Protein AF-A0A971ABT5-F1 (afdb_monomer_lite)

Structure (mmCIF, N/CA/C/O backbone):
data_AF-A0A971ABT5-F1
#
_entry.id   AF-A0A971ABT5-F1
#
loop_
_atom_site.group_PDB
_atom_site.id
_atom_site.type_symbol
_atom_site.label_atom_id
_atom_site.label_alt_id
_atom_site.label_comp_id
_atom_site.label_asym_id
_atom_site.label_entity_id
_atom_site.label_seq_id
_atom_site.pdbx_PDB_ins_code
_atom_site.Cartn_x
_atom_site.Cartn_y
_atom_site.Cartn_z
_atom_site.occupancy
_atom_site.B_iso_or_equiv
_atom_site.auth_seq_id
_atom_site.auth_comp_id
_atom_site.auth_asym_id
_atom_site.auth_atom_id
_atom_site.pdbx_PDB_model_num
ATOM 1 N N . ILE A 1 1 ? 9.023 -10.002 13.950 1.00 66.56 1 ILE A N 1
ATOM 2 C CA . ILE A 1 1 ? 9.245 -8.892 12.993 1.00 66.56 1 ILE A CA 1
ATOM 3 C C . ILE A 1 1 ? 8.359 -7.746 13.455 1.00 66.56 1 ILE A C 1
ATOM 5 O O . ILE A 1 1 ? 7.181 -7.993 13.657 1.00 66.56 1 ILE A O 1
ATOM 9 N N . LEU A 1 2 ? 8.935 -6.570 13.725 1.00 75.31 2 LEU A N 1
ATOM 10 C CA . LEU A 1 2 ? 8.201 -5.371 14.175 1.00 75.31 2 LEU A CA 1
ATOM 11 C C . LEU A 1 2 ? 8.216 -4.244 13.128 1.00 75.31 2 LEU A C 1
ATOM 13 O O . LEU A 1 2 ? 7.536 -3.241 13.300 1.00 75.31 2 LEU A O 1
ATOM 17 N N . GLY A 1 3 ? 9.020 -4.398 12.071 1.00 72.75 3 GLY A N 1
ATOM 18 C CA . GLY A 1 3 ? 9.184 -3.399 11.022 1.00 72.75 3 GLY A CA 1
ATOM 19 C C . GLY A 1 3 ? 8.148 -3.557 9.915 1.00 72.75 3 GLY A C 1
ATOM 20 O O . GLY A 1 3 ? 7.869 -4.674 9.479 1.00 72.75 3 GLY A O 1
ATOM 21 N N . SER A 1 4 ? 7.623 -2.424 9.464 1.00 85.00 4 SER A N 1
ATOM 22 C CA . SER A 1 4 ? 6.763 -2.263 8.293 1.00 85.00 4 SER A CA 1
ATOM 23 C C . SER A 1 4 ? 7.048 -0.898 7.670 1.00 85.00 4 SER A C 1
ATOM 25 O O . SER A 1 4 ? 7.841 -0.113 8.200 1.00 85.00 4 SER A O 1
ATOM 27 N N . SER A 1 5 ? 6.363 -0.566 6.582 1.00 90.62 5 SER A N 1
ATOM 28 C CA . SER A 1 5 ? 6.277 0.831 6.151 1.00 90.62 5 SER A CA 1
ATOM 29 C C . SER A 1 5 ? 5.726 1.720 7.276 1.00 90.62 5 SER A C 1
ATOM 31 O O . SER A 1 5 ? 4.724 1.375 7.909 1.00 90.62 5 SER A O 1
ATOM 33 N N . SER A 1 6 ? 6.324 2.899 7.471 1.00 91.31 6 SER A N 1
ATOM 34 C CA . SER A 1 6 ? 5.818 3.917 8.399 1.00 91.31 6 SER A CA 1
ATOM 35 C C . SER A 1 6 ? 4.443 4.461 7.995 1.00 91.31 6 SER A C 1
ATOM 37 O O . SER A 1 6 ? 3.685 4.899 8.857 1.00 91.31 6 SER A O 1
ATOM 39 N N . LEU A 1 7 ? 4.064 4.354 6.713 1.00 93.31 7 LEU A N 1
ATOM 40 C CA . LEU A 1 7 ? 2.747 4.786 6.234 1.00 93.31 7 LEU A CA 1
ATOM 41 C C . LEU A 1 7 ? 1.579 3.983 6.793 1.00 93.31 7 LEU A C 1
ATOM 43 O O . LEU A 1 7 ? 0.473 4.513 6.856 1.00 93.31 7 LEU A O 1
ATOM 47 N N . ARG A 1 8 ? 1.812 2.747 7.249 1.00 92.88 8 ARG A N 1
ATOM 48 C CA . ARG A 1 8 ? 0.789 1.988 7.979 1.00 92.88 8 ARG A CA 1
ATOM 49 C C . ARG A 1 8 ? 0.325 2.743 9.234 1.00 92.88 8 ARG A C 1
ATOM 51 O O . ARG A 1 8 ? -0.819 2.610 9.658 1.00 92.88 8 ARG A O 1
ATOM 58 N N . TYR A 1 9 ? 1.196 3.575 9.796 1.00 91.44 9 TYR A N 1
ATOM 59 C CA . TYR A 1 9 ? 0.950 4.366 11.000 1.00 91.44 9 TYR A CA 1
ATOM 60 C C . TYR A 1 9 ? 0.859 5.866 10.699 1.00 91.44 9 TYR A C 1
ATOM 62 O O . TYR A 1 9 ? 1.070 6.685 11.593 1.00 91.44 9 TYR A O 1
ATOM 70 N N . ALA A 1 10 ? 0.569 6.240 9.446 1.00 92.94 10 ALA A N 1
ATOM 71 C CA . ALA A 1 10 ? 0.384 7.636 9.073 1.00 92.94 10 ALA A CA 1
ATOM 72 C C . ALA A 1 10 ? -0.722 8.263 9.930 1.00 92.94 10 ALA A C 1
ATOM 74 O O . ALA A 1 10 ? -1.861 7.785 9.943 1.00 92.94 10 ALA A O 1
ATOM 75 N N . ARG A 1 11 ? -0.377 9.341 10.638 1.00 92.75 11 ARG A N 1
ATOM 76 C CA . ARG A 1 11 ? -1.265 10.000 11.599 1.00 92.75 11 ARG A CA 1
ATOM 77 C C . ARG A 1 11 ? -2.577 10.423 10.949 1.00 92.75 11 ARG A C 1
ATOM 79 O O . ARG A 1 11 ? -3.629 10.196 11.522 1.00 92.75 11 ARG A O 1
ATOM 86 N N . GLU A 1 12 ? -2.526 10.981 9.747 1.00 94.62 12 GLU A N 1
ATOM 87 C CA . GLU A 1 12 ? -3.697 11.483 9.028 1.00 94.62 12 GLU A CA 1
ATOM 88 C C . GLU A 1 12 ? -4.685 10.357 8.684 1.00 94.62 12 GLU A C 1
ATOM 90 O O . GLU A 1 12 ? -5.899 10.539 8.770 1.00 94.62 12 GLU A O 1
ATOM 95 N N . ILE A 1 13 ? -4.174 9.170 8.335 1.00 95.31 13 ILE A N 1
ATOM 96 C CA . ILE A 1 13 ? -5.013 7.990 8.090 1.00 95.31 13 ILE A CA 1
ATOM 97 C C . ILE A 1 13 ? -5.570 7.468 9.418 1.00 95.31 13 ILE A C 1
ATOM 99 O O . ILE A 1 13 ? -6.754 7.151 9.501 1.00 95.31 13 ILE A O 1
ATOM 103 N N . ALA A 1 14 ? -4.747 7.418 10.469 1.00 93.19 14 ALA A N 1
ATOM 104 C CA . ALA A 1 14 ? -5.183 6.986 11.793 1.00 93.19 14 ALA A CA 1
ATOM 105 C C . ALA A 1 14 ? -6.280 7.900 12.371 1.00 93.19 14 ALA A C 1
ATOM 107 O O . ALA A 1 14 ? -7.287 7.404 12.869 1.00 93.19 14 ALA A O 1
ATOM 108 N N . GLU A 1 15 ? -6.127 9.220 12.253 1.00 94.81 15 GLU A N 1
ATOM 109 C CA . GLU A 1 15 ? -7.113 10.222 12.671 1.00 94.81 15 GLU A CA 1
ATOM 110 C C . GLU A 1 15 ? -8.426 10.082 11.896 1.00 94.81 15 GLU A C 1
ATOM 112 O O . GLU A 1 15 ? -9.499 10.148 12.497 1.00 94.81 15 GLU A O 1
ATOM 117 N N . LEU A 1 16 ? -8.363 9.835 10.581 1.00 96.56 16 LEU A N 1
ATOM 118 C CA . LEU A 1 16 ? -9.552 9.535 9.783 1.00 96.56 16 LEU A CA 1
ATOM 119 C C . LEU A 1 16 ? -10.246 8.263 10.284 1.00 96.56 16 LEU A C 1
ATOM 121 O O . LEU A 1 16 ? -11.454 8.269 10.506 1.00 96.56 16 LEU A O 1
ATOM 125 N N . MET A 1 17 ? -9.499 7.176 10.475 1.00 96.44 17 MET A N 1
ATOM 126 C CA . MET A 1 17 ? -10.070 5.880 10.856 1.00 96.44 17 MET A CA 1
ATOM 127 C C . MET A 1 17 ? -10.560 5.832 12.308 1.00 96.44 17 MET A C 1
ATOM 129 O O . MET A 1 17 ? -11.422 5.008 12.621 1.00 96.44 17 MET A O 1
ATOM 133 N N . ALA A 1 18 ? -10.073 6.733 13.165 1.00 96.19 18 ALA A N 1
ATOM 134 C CA . ALA A 1 18 ? -10.544 6.919 14.535 1.00 96.19 18 ALA A CA 1
ATOM 135 C C . ALA A 1 18 ? -11.918 7.609 14.625 1.00 96.19 18 ALA A C 1
ATOM 137 O O . ALA A 1 18 ? -12.566 7.527 15.669 1.00 96.19 18 ALA A O 1
ATOM 138 N N . GLN A 1 19 ? -12.383 8.274 13.559 1.00 97.62 19 GLN A N 1
ATOM 139 C CA . GLN A 1 19 ? -13.732 8.845 13.527 1.00 97.62 19 GLN A CA 1
ATOM 140 C C . GLN A 1 19 ? -14.797 7.728 13.546 1.00 97.62 19 GLN A C 1
ATOM 142 O O . GLN A 1 19 ? -14.599 6.692 12.892 1.00 97.62 19 GLN A O 1
ATOM 147 N N . PRO A 1 20 ? -15.940 7.927 14.235 1.00 97.62 20 PRO A N 1
ATOM 148 C CA . PRO A 1 20 ? -17.036 6.958 14.253 1.00 97.62 20 PRO A CA 1
ATOM 149 C C . PRO A 1 20 ? -17.523 6.617 12.841 1.00 97.62 20 PRO A C 1
ATOM 151 O O . PRO A 1 20 ? -17.663 7.504 11.994 1.00 97.62 20 PRO A O 1
ATOM 154 N N . GLU A 1 21 ? -17.808 5.340 12.570 1.00 97.38 21 GLU A N 1
ATOM 155 C CA . GLU A 1 21 ? -18.251 4.895 11.239 1.00 97.38 21 GLU A CA 1
ATOM 156 C C . GLU A 1 21 ? -19.556 5.581 10.806 1.00 97.38 21 GLU A C 1
ATOM 158 O O . GLU A 1 21 ? -19.751 5.846 9.616 1.00 97.38 21 GLU A O 1
ATOM 163 N N . GLU A 1 22 ? -20.418 5.940 11.758 1.00 97.94 22 GLU A N 1
ATOM 164 C CA . GLU A 1 22 ? -21.652 6.692 11.526 1.00 97.94 22 GLU A CA 1
ATOM 165 C C . GLU A 1 22 ? -21.390 8.067 10.886 1.00 97.94 22 GLU A C 1
ATOM 167 O O . GLU A 1 22 ? -22.210 8.538 10.088 1.00 97.94 22 GLU A O 1
ATOM 172 N N . GLU A 1 23 ? -20.241 8.674 11.202 1.00 97.56 23 GLU A N 1
ATOM 173 C CA . GLU A 1 23 ? -19.795 9.978 10.707 1.00 97.56 23 GLU A CA 1
ATOM 174 C C . GLU A 1 23 ? -18.963 9.842 9.425 1.00 97.56 23 GLU A C 1
ATOM 176 O O . GLU A 1 23 ? -19.330 10.399 8.385 1.00 97.56 23 GLU A O 1
ATOM 181 N N . ARG A 1 24 ? -17.867 9.065 9.456 1.00 97.62 24 ARG A N 1
ATOM 182 C CA . ARG A 1 24 ? -16.941 8.947 8.308 1.00 97.62 24 ARG A CA 1
ATOM 183 C C . ARG A 1 24 ? -17.477 8.081 7.166 1.00 97.62 24 ARG A C 1
ATOM 185 O O . ARG A 1 24 ? -17.028 8.222 6.023 1.00 97.62 24 ARG A O 1
ATOM 192 N N . GLY A 1 25 ? -18.420 7.189 7.464 1.00 98.31 25 GLY A N 1
ATOM 193 C CA . GLY A 1 25 ? -18.886 6.122 6.583 1.00 98.31 25 GLY A CA 1
ATOM 194 C C . GLY A 1 25 ? -17.934 4.924 6.519 1.00 98.31 25 GLY A C 1
ATOM 195 O O . GLY A 1 25 ? -16.726 5.028 6.750 1.00 98.31 25 GLY A O 1
ATOM 196 N N . ARG A 1 26 ? -18.481 3.768 6.136 1.00 98.06 26 ARG A N 1
ATOM 197 C CA . ARG A 1 26 ? -17.701 2.547 5.902 1.00 98.06 26 ARG A CA 1
ATOM 198 C C . ARG A 1 26 ? -16.939 2.662 4.588 1.00 98.06 26 ARG A C 1
ATOM 200 O O . ARG A 1 26 ? -17.542 3.037 3.584 1.00 98.06 26 ARG A O 1
ATOM 207 N N . VAL A 1 27 ? -15.648 2.335 4.582 1.00 98.38 27 VAL A N 1
ATOM 208 C CA . VAL A 1 27 ? -14.826 2.341 3.361 1.00 98.38 27 VAL A CA 1
ATOM 209 C C . VAL A 1 27 ? -15.363 1.295 2.381 1.00 98.38 27 VAL A C 1
ATOM 211 O O . VAL A 1 27 ? -15.657 0.168 2.769 1.00 98.38 27 VAL A O 1
ATOM 214 N N . VAL A 1 28 ? -15.524 1.692 1.119 1.00 98.50 28 VAL A N 1
ATOM 215 C CA . VAL A 1 28 ? -15.973 0.832 0.009 1.00 98.50 28 VAL A CA 1
ATOM 216 C C . VAL A 1 28 ? -14.837 0.619 -0.985 1.00 98.50 28 VAL A C 1
ATOM 218 O O . VAL A 1 28 ? -14.631 -0.491 -1.467 1.00 98.50 28 VAL A O 1
ATOM 221 N N . SER A 1 29 ? -14.076 1.676 -1.272 1.00 98.56 29 SER A N 1
ATOM 222 C CA . SER A 1 29 ? -12.888 1.592 -2.114 1.00 98.56 29 SER A CA 1
ATOM 223 C C . SER A 1 29 ? -11.841 2.603 -1.673 1.00 98.56 29 SER A C 1
ATOM 225 O O . SER A 1 29 ? -12.191 3.708 -1.260 1.00 98.56 29 SER A O 1
ATOM 227 N N . ALA A 1 30 ? -10.566 2.258 -1.814 1.00 98.56 30 ALA A N 1
ATOM 228 C CA . ALA A 1 30 ? -9.461 3.175 -1.559 1.00 98.56 30 ALA A CA 1
ATOM 229 C C . ALA A 1 30 ? -8.492 3.245 -2.749 1.00 98.56 30 ALA A C 1
ATOM 231 O O . ALA A 1 30 ? -8.385 2.308 -3.535 1.00 98.56 30 ALA A O 1
ATOM 232 N N . THR A 1 31 ? -7.804 4.368 -2.927 1.00 98.62 31 THR A N 1
ATOM 233 C CA . THR A 1 31 ? -6.749 4.537 -3.933 1.00 98.62 31 THR A CA 1
ATOM 234 C C . THR A 1 31 ? -5.513 5.150 -3.298 1.00 98.62 31 THR A C 1
ATOM 236 O O . THR A 1 31 ? -5.644 6.151 -2.603 1.00 98.62 31 THR A O 1
ATOM 239 N N . GLY A 1 32 ? -4.338 4.566 -3.526 1.00 97.50 32 GLY A N 1
ATOM 240 C CA . GLY A 1 32 ? -3.050 5.074 -3.051 1.00 97.50 32 GLY A CA 1
ATOM 241 C C . GLY A 1 32 ? -2.154 5.520 -4.205 1.00 97.50 32 GLY A C 1
ATOM 242 O O . GLY A 1 32 ? -2.085 4.855 -5.240 1.00 97.50 32 GLY A O 1
ATOM 243 N N . PHE A 1 33 ? -1.441 6.627 -4.022 1.00 95.56 33 PHE A N 1
ATOM 244 C CA . PHE A 1 33 ? -0.508 7.186 -4.997 1.00 95.56 33 PHE A CA 1
ATOM 245 C C . PHE A 1 33 ? 0.876 7.335 -4.371 1.00 95.56 33 PHE A C 1
ATOM 247 O O . PHE A 1 33 ? 1.022 7.916 -3.291 1.00 95.56 33 PHE A O 1
ATOM 254 N N . ILE A 1 34 ? 1.888 6.821 -5.070 1.00 93.06 34 ILE A N 1
ATOM 255 C CA . ILE A 1 34 ? 3.291 6.889 -4.667 1.00 93.06 34 ILE A CA 1
ATOM 256 C C . ILE A 1 34 ? 4.194 7.146 -5.873 1.00 93.06 34 ILE A C 1
ATOM 258 O O . ILE A 1 34 ? 3.869 6.733 -6.985 1.00 93.06 34 ILE A O 1
ATOM 262 N N . GLY A 1 35 ? 5.326 7.817 -5.648 1.00 90.50 35 GLY A N 1
ATOM 263 C CA . GLY A 1 35 ? 6.380 8.027 -6.640 1.00 90.50 35 GLY A CA 1
ATOM 264 C C . GLY A 1 35 ? 7.726 7.419 -6.237 1.00 90.50 35 GLY A C 1
ATOM 265 O O . GLY A 1 35 ? 7.880 6.980 -5.104 1.00 90.50 35 GLY A O 1
ATOM 266 N N . VAL A 1 36 ? 8.707 7.501 -7.139 1.00 87.31 36 VAL A N 1
ATOM 267 C CA . VAL A 1 36 ? 10.099 7.001 -7.100 1.00 87.31 36 VAL A CA 1
ATOM 268 C C . VAL A 1 36 ? 10.285 5.680 -7.849 1.00 87.31 36 VAL A C 1
ATOM 270 O O . VAL A 1 36 ? 10.725 5.704 -9.003 1.00 87.31 36 VAL A O 1
ATOM 273 N N . ASP A 1 37 ? 9.971 4.545 -7.228 1.00 84.88 37 ASP A N 1
ATOM 274 C CA . ASP A 1 37 ? 10.241 3.215 -7.780 1.00 84.88 37 ASP A CA 1
ATOM 275 C C . ASP A 1 37 ? 9.204 2.162 -7.335 1.00 84.88 37 ASP A C 1
ATOM 277 O O . ASP A 1 37 ? 8.345 2.409 -6.486 1.00 84.88 37 ASP A O 1
ATOM 281 N N . GLU A 1 38 ? 9.260 0.984 -7.960 1.00 83.69 38 GLU A N 1
ATOM 282 C CA . GLU A 1 38 ? 8.317 -0.112 -7.713 1.00 83.69 38 GLU A CA 1
ATOM 283 C C . GLU A 1 38 ? 8.621 -0.855 -6.408 1.00 83.69 38 GLU A C 1
ATOM 285 O O . GLU A 1 38 ? 7.699 -1.254 -5.702 1.00 83.69 38 GLU A O 1
ATOM 290 N N . PHE A 1 39 ? 9.900 -1.068 -6.095 1.00 77.00 39 PHE A N 1
ATOM 291 C CA . PHE A 1 39 ? 10.310 -2.012 -5.058 1.00 77.00 39 PHE A CA 1
ATOM 292 C C . PHE A 1 39 ? 10.432 -1.367 -3.674 1.00 77.00 39 PHE A C 1
ATOM 294 O O . PHE A 1 39 ? 9.807 -1.827 -2.722 1.00 77.00 39 PHE A O 1
ATOM 301 N N . ASN A 1 40 ? 11.210 -0.295 -3.566 1.00 83.31 4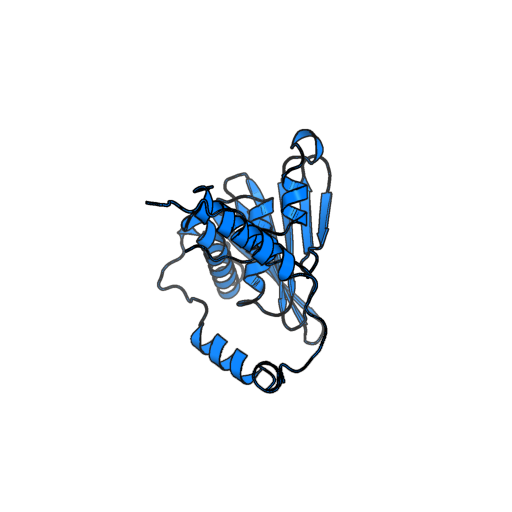0 ASN A N 1
ATOM 302 C CA . ASN A 1 40 ? 11.493 0.394 -2.313 1.00 83.31 40 ASN A CA 1
ATOM 303 C C . ASN A 1 40 ? 10.326 1.305 -1.922 1.00 83.31 40 ASN A C 1
ATOM 305 O O . ASN A 1 40 ? 9.843 1.236 -0.796 1.00 83.31 40 ASN A O 1
ATOM 309 N N . TYR A 1 41 ? 9.804 2.093 -2.867 1.00 87.19 41 TYR A N 1
ATOM 310 C CA . TYR A 1 41 ? 8.714 3.027 -2.575 1.00 87.19 41 TYR A CA 1
ATOM 311 C C . TYR A 1 41 ? 7.320 2.434 -2.790 1.00 87.19 41 TYR A C 1
ATOM 313 O O . TYR A 1 41 ? 6.416 2.709 -1.999 1.00 87.19 41 TYR A O 1
ATOM 321 N N . GLY A 1 42 ? 7.129 1.592 -3.811 1.00 86.62 42 GLY A N 1
ATOM 322 C CA . GLY A 1 42 ? 5.819 1.027 -4.159 1.00 86.62 42 GLY A CA 1
ATOM 323 C C . GLY A 1 42 ? 5.097 0.341 -2.992 1.00 86.62 42 GLY A C 1
ATOM 324 O O . GLY A 1 42 ? 3.886 0.512 -2.831 1.00 86.62 42 GLY A O 1
ATOM 325 N N . CYS A 1 43 ? 5.839 -0.349 -2.118 1.00 89.94 43 CYS A N 1
ATOM 326 C CA . CYS A 1 43 ? 5.274 -1.024 -0.947 1.00 89.94 43 CYS A CA 1
ATOM 327 C C . CYS A 1 43 ? 4.569 -0.066 0.034 1.00 89.94 43 CYS A C 1
ATOM 329 O O . CYS A 1 43 ? 3.586 -0.454 0.669 1.00 89.94 43 CYS A O 1
ATOM 331 N N . HIS A 1 44 ? 4.997 1.201 0.121 1.00 93.50 44 HIS A N 1
ATOM 332 C CA . HIS A 1 44 ? 4.401 2.186 1.022 1.00 93.50 44 HIS A CA 1
ATOM 333 C C . HIS A 1 44 ? 2.945 2.504 0.669 1.00 93.50 44 HIS A C 1
ATOM 335 O O . HIS A 1 44 ? 2.144 2.725 1.578 1.00 93.50 44 HIS A O 1
ATOM 341 N N . ALA A 1 45 ? 2.583 2.493 -0.621 1.00 94.06 45 ALA A N 1
ATOM 342 C CA . ALA A 1 45 ? 1.195 2.696 -1.036 1.00 94.06 45 ALA A CA 1
ATOM 343 C C . ALA A 1 45 ? 0.294 1.566 -0.531 1.00 94.06 45 ALA A C 1
ATOM 345 O O . ALA A 1 45 ? -0.774 1.827 0.015 1.00 94.06 45 ALA A O 1
ATOM 346 N N . VAL A 1 46 ? 0.737 0.316 -0.669 1.00 95.31 46 VAL A N 1
ATOM 347 C CA . VAL A 1 46 ? -0.030 -0.856 -0.226 1.00 95.31 46 VAL A CA 1
ATOM 348 C C . VAL A 1 46 ? -0.149 -0.892 1.300 1.00 95.31 46 VAL A C 1
ATOM 350 O O . VAL A 1 46 ? -1.221 -1.154 1.835 1.00 95.31 46 VAL A O 1
ATOM 353 N N . GLU A 1 47 ? 0.924 -0.556 2.010 1.00 94.38 47 GLU A N 1
ATOM 354 C CA . GLU A 1 47 ? 0.928 -0.496 3.475 1.00 94.38 47 GLU A CA 1
ATOM 355 C C . GLU A 1 47 ? 0.042 0.624 4.035 1.00 94.38 47 GLU A C 1
ATOM 357 O O . GLU A 1 47 ? -0.650 0.415 5.027 1.00 94.38 47 GLU A O 1
ATOM 362 N N . GLY A 1 48 ? 0.022 1.801 3.400 1.00 94.88 48 GLY A N 1
ATOM 363 C CA . GLY A 1 48 ? -0.913 2.866 3.775 1.00 94.88 48 GLY A CA 1
ATOM 364 C C . GLY A 1 48 ? -2.367 2.505 3.452 1.00 94.88 48 GLY A C 1
ATOM 365 O O . GLY A 1 48 ? -3.269 2.803 4.233 1.00 94.88 48 GLY A O 1
ATOM 366 N N . LEU A 1 49 ? -2.600 1.801 2.337 1.00 96.94 49 LEU A N 1
ATOM 367 C CA . LEU A 1 49 ? -3.923 1.283 1.983 1.00 96.94 49 LEU A CA 1
ATOM 368 C C . LEU A 1 49 ? -4.435 0.261 2.998 1.00 96.94 49 LEU A C 1
ATOM 370 O O . LEU A 1 49 ? -5.618 0.311 3.319 1.00 96.94 49 LEU A O 1
ATOM 374 N N . ALA A 1 50 ? -3.571 -0.592 3.556 1.00 94.81 50 ALA A N 1
ATOM 375 C CA . ALA A 1 50 ? -3.961 -1.557 4.586 1.00 94.81 50 ALA A CA 1
ATOM 376 C C . ALA A 1 50 ? -4.616 -0.883 5.808 1.00 94.81 50 ALA A C 1
ATOM 378 O O . ALA A 1 50 ? -5.527 -1.446 6.411 1.00 94.81 50 ALA A O 1
ATOM 379 N N . SER A 1 51 ? -4.221 0.350 6.138 1.00 93.75 51 SER A N 1
ATOM 380 C CA . SER A 1 51 ? -4.835 1.127 7.224 1.00 93.75 51 SER A CA 1
ATOM 381 C C . SER A 1 51 ? -6.236 1.652 6.888 1.00 93.75 51 SER A C 1
ATOM 383 O O . SER A 1 51 ? -7.004 1.949 7.797 1.00 93.75 51 SER A O 1
ATOM 385 N N . LEU A 1 52 ? -6.593 1.740 5.602 1.00 96.88 52 LEU A N 1
ATOM 386 C CA . LEU A 1 52 ? -7.923 2.143 5.125 1.00 96.88 52 LEU A CA 1
ATOM 387 C C . LEU A 1 52 ? -8.832 0.943 4.839 1.00 96.88 52 LEU A C 1
ATOM 389 O O . LEU A 1 52 ? -10.031 0.995 5.110 1.00 96.88 52 LEU A O 1
ATOM 393 N N . THR A 1 53 ? -8.283 -0.122 4.255 1.00 96.50 53 THR A N 1
ATOM 394 C CA . THR A 1 53 ? -9.050 -1.284 3.782 1.00 96.50 53 THR A CA 1
ATOM 395 C C . THR A 1 53 ? -9.117 -2.420 4.791 1.00 96.50 53 THR A C 1
ATOM 397 O O . THR A 1 53 ? -9.962 -3.303 4.651 1.00 96.50 53 THR A O 1
ATOM 400 N N . GLY A 1 54 ? -8.239 -2.405 5.795 1.00 94.12 54 GLY A N 1
ATOM 401 C CA . GLY A 1 54 ? -7.967 -3.569 6.624 1.00 94.12 54 GLY A CA 1
ATOM 402 C C . GLY A 1 54 ? -7.167 -4.628 5.864 1.00 94.12 54 GLY A C 1
ATOM 403 O O . GLY A 1 54 ? -6.573 -4.356 4.816 1.00 94.12 54 GLY A O 1
ATOM 404 N N . THR A 1 55 ? -7.161 -5.833 6.423 1.00 94.44 55 THR A N 1
ATOM 405 C CA . THR A 1 55 ? -6.457 -7.009 5.900 1.00 94.44 55 THR A CA 1
ATOM 406 C C . THR A 1 55 ? -7.419 -7.958 5.181 1.00 94.44 55 THR A C 1
ATOM 408 O O . THR A 1 55 ? -8.628 -7.711 5.121 1.00 94.44 55 THR A O 1
ATOM 411 N N . GLY A 1 56 ? -6.904 -9.051 4.619 1.00 96.88 56 GLY A N 1
ATOM 412 C CA . GLY A 1 56 ? -7.699 -10.050 3.902 1.00 96.88 56 GLY A CA 1
ATOM 413 C C . GLY A 1 56 ? -7.733 -9.799 2.398 1.00 96.88 56 GLY A C 1
ATOM 414 O O . GLY A 1 56 ? -8.785 -9.934 1.771 1.00 96.88 56 GLY A O 1
ATOM 415 N N . ALA A 1 57 ? -6.602 -9.401 1.818 1.00 98.12 57 ALA A N 1
ATOM 416 C CA . ALA A 1 57 ? -6.459 -9.297 0.374 1.00 98.12 57 ALA A CA 1
ATOM 417 C C . ALA A 1 57 ? -6.529 -10.691 -0.274 1.00 98.12 57 ALA A C 1
ATOM 419 O O . ALA A 1 57 ? -5.916 -11.651 0.191 1.00 98.12 57 ALA A O 1
ATOM 420 N N . VAL A 1 58 ? -7.276 -10.795 -1.371 1.00 98.44 58 VAL A N 1
ATOM 421 C CA . VAL A 1 58 ? -7.574 -12.055 -2.069 1.00 98.44 58 VAL A CA 1
ATOM 422 C C . VAL A 1 58 ? -6.836 -12.127 -3.398 1.00 98.44 58 VAL A C 1
ATOM 424 O O . VAL A 1 58 ? -6.218 -13.144 -3.704 1.00 98.44 58 VAL A O 1
ATOM 427 N N . SER A 1 59 ? -6.861 -11.049 -4.182 1.00 98.69 59 SER A N 1
ATOM 428 C CA . SER A 1 59 ? -6.214 -10.993 -5.494 1.00 98.69 59 SER A CA 1
ATOM 429 C C . SER A 1 59 ? -5.620 -9.622 -5.790 1.00 98.69 59 SER A C 1
ATOM 431 O O . SER A 1 59 ? -6.060 -8.602 -5.251 1.00 98.69 59 SER A O 1
ATOM 433 N N . CYS A 1 60 ? -4.634 -9.605 -6.685 1.00 98.62 60 CYS A N 1
ATOM 434 C CA . CYS A 1 60 ? -4.093 -8.390 -7.278 1.00 98.62 60 CYS A CA 1
ATOM 435 C C . CYS A 1 60 ? -4.028 -8.535 -8.802 1.00 98.62 60 CYS A C 1
ATOM 437 O O . CYS A 1 60 ? -3.738 -9.609 -9.339 1.00 98.62 60 CYS A O 1
ATOM 439 N N . ARG A 1 61 ? -4.304 -7.441 -9.512 1.00 98.69 61 ARG A N 1
ATOM 440 C CA . ARG A 1 61 ? -4.286 -7.376 -10.970 1.00 98.69 61 ARG A CA 1
ATOM 441 C C . ARG A 1 61 ? -3.607 -6.099 -11.444 1.00 98.69 61 ARG A C 1
ATOM 443 O O . ARG A 1 61 ? -4.020 -5.002 -11.084 1.00 98.69 61 ARG A O 1
ATOM 450 N N . PHE A 1 62 ? -2.634 -6.228 -12.334 1.00 98.50 62 PHE A N 1
ATOM 451 C CA . PHE A 1 62 ? -2.129 -5.123 -13.134 1.00 98.50 62 PHE A CA 1
ATOM 452 C C . PHE A 1 62 ? -3.204 -4.669 -14.129 1.00 98.50 62 PHE A C 1
ATOM 454 O O . PHE A 1 62 ? -3.667 -5.442 -14.970 1.00 98.50 62 PHE A O 1
ATOM 461 N N . VAL A 1 63 ? -3.613 -3.408 -14.014 1.00 98.38 63 VAL A N 1
ATOM 462 C CA . VAL A 1 63 ? -4.668 -2.802 -14.839 1.00 98.38 63 VAL A CA 1
ATOM 463 C C . VAL A 1 63 ? -4.079 -2.208 -16.110 1.00 98.38 63 VAL A C 1
ATOM 465 O O . VAL A 1 63 ? -4.660 -2.329 -17.187 1.00 98.38 63 VAL A O 1
ATOM 468 N N . GLY A 1 64 ? -2.925 -1.556 -15.995 1.00 97.62 64 GLY A N 1
ATOM 469 C CA . GLY A 1 64 ? -2.306 -0.888 -17.124 1.00 97.62 64 GLY A CA 1
ATOM 470 C C . GLY A 1 64 ? -1.195 0.066 -16.726 1.00 97.62 64 GLY A C 1
ATOM 471 O O . GLY A 1 64 ? -0.868 0.258 -15.552 1.00 97.62 64 GLY A O 1
ATOM 472 N N . ARG A 1 65 ? -0.612 0.672 -17.756 1.00 96.38 65 ARG A N 1
ATOM 473 C CA . ARG A 1 65 ? 0.514 1.588 -17.650 1.00 96.38 65 ARG A CA 1
ATOM 474 C C . ARG A 1 65 ? 0.239 2.828 -18.484 1.00 96.38 65 ARG A C 1
ATOM 476 O O . ARG A 1 65 ? -0.080 2.718 -19.664 1.00 96.38 65 ARG A O 1
ATOM 483 N N . ALA A 1 66 ? 0.432 3.988 -17.874 1.00 95.50 66 ALA A N 1
ATOM 484 C CA . ALA A 1 66 ? 0.511 5.265 -18.561 1.00 95.50 66 ALA A CA 1
ATOM 485 C C . ALA A 1 66 ? 1.973 5.720 -18.632 1.00 95.50 66 ALA A C 1
ATOM 487 O O . ALA A 1 66 ? 2.777 5.419 -17.744 1.00 95.50 66 ALA A O 1
ATOM 488 N N . GLN A 1 67 ? 2.322 6.452 -19.686 1.00 95.44 67 GLN A N 1
ATOM 489 C CA . GLN A 1 67 ? 3.649 7.029 -19.854 1.00 95.44 67 GLN A CA 1
ATOM 490 C C . GLN A 1 67 ? 3.536 8.444 -20.411 1.00 95.44 67 GLN A C 1
ATOM 492 O O . GLN A 1 67 ? 2.792 8.686 -21.361 1.00 95.44 67 GLN A O 1
ATOM 497 N N . ALA A 1 68 ? 4.311 9.351 -19.827 1.00 93.31 68 ALA A N 1
ATOM 498 C CA . ALA A 1 68 ? 4.558 10.682 -20.354 1.00 93.31 68 ALA A CA 1
ATOM 499 C C . ALA A 1 68 ? 6.057 10.954 -20.219 1.00 93.31 68 ALA A C 1
ATOM 501 O O . ALA A 1 68 ? 6.619 10.809 -19.136 1.00 93.31 68 ALA A O 1
ATOM 502 N N . GLU A 1 69 ? 6.718 11.308 -21.319 1.00 91.44 69 GLU A N 1
ATOM 503 C CA . GLU A 1 69 ? 8.167 11.536 -21.337 1.00 91.44 69 GLU A CA 1
ATOM 504 C C . GLU A 1 69 ? 8.956 10.355 -20.717 1.00 91.44 69 GLU A C 1
ATOM 506 O O . GLU A 1 69 ? 8.854 9.211 -21.174 1.00 91.44 69 GLU A O 1
ATOM 511 N N . LYS A 1 70 ? 9.748 10.633 -19.672 1.00 88.38 70 LYS A N 1
ATOM 512 C CA . LYS A 1 70 ? 10.575 9.664 -18.941 1.00 88.38 70 LYS A CA 1
ATOM 513 C C . LYS A 1 70 ? 9.873 9.059 -17.721 1.00 88.38 70 LYS A C 1
ATOM 515 O O . LYS A 1 70 ? 10.459 8.188 -17.084 1.00 88.38 70 LYS A O 1
ATOM 520 N N . VAL A 1 71 ? 8.658 9.502 -17.390 1.00 90.81 71 VAL A N 1
ATOM 521 C CA . VAL A 1 71 ? 7.913 9.012 -16.224 1.00 90.81 71 VAL A CA 1
ATOM 522 C C . VAL A 1 71 ? 6.841 8.015 -16.634 1.00 90.81 71 VAL A C 1
ATOM 524 O O . VAL A 1 71 ? 6.215 8.115 -17.695 1.00 90.81 71 VAL A O 1
ATOM 527 N N . ARG A 1 72 ? 6.624 7.025 -15.774 1.00 94.44 72 ARG A N 1
ATOM 528 C CA . ARG A 1 72 ? 5.707 5.913 -16.029 1.00 94.44 72 ARG A CA 1
ATOM 529 C C . ARG A 1 72 ? 4.849 5.677 -14.804 1.00 94.44 72 ARG A C 1
ATOM 531 O O . ARG A 1 72 ? 5.388 5.570 -13.714 1.00 94.44 72 ARG A O 1
ATOM 538 N N . CYS A 1 73 ? 3.541 5.571 -14.979 1.00 94.94 73 CYS A N 1
ATOM 539 C CA . CYS A 1 73 ? 2.616 5.236 -13.903 1.00 94.94 73 CYS A CA 1
ATOM 540 C C . CYS A 1 73 ? 2.013 3.865 -14.167 1.00 94.94 73 CYS A C 1
ATOM 542 O O . CYS A 1 73 ? 1.414 3.638 -15.220 1.00 94.94 73 CYS A O 1
ATOM 544 N N . GLU A 1 74 ? 2.179 2.951 -13.223 1.00 96.12 74 GLU A N 1
ATOM 545 C CA . GLU A 1 74 ? 1.564 1.629 -13.262 1.00 96.12 74 GLU A CA 1
ATOM 546 C C . GLU A 1 74 ? 0.408 1.563 -12.277 1.00 96.12 74 GLU A C 1
ATOM 548 O O . GLU A 1 74 ? 0.512 2.073 -11.165 1.00 96.12 74 GLU A O 1
ATOM 553 N N . THR A 1 75 ? -0.698 0.960 -12.708 1.00 98.06 75 THR A N 1
ATOM 554 C CA . THR A 1 75 ? -1.939 0.876 -11.934 1.00 98.06 75 THR A CA 1
ATOM 555 C C . THR A 1 75 ? -2.260 -0.573 -11.624 1.00 98.06 75 THR A C 1
ATOM 557 O O . THR A 1 75 ? -2.257 -1.420 -12.523 1.00 98.06 75 THR A O 1
ATOM 560 N N . PHE A 1 76 ? -2.590 -0.840 -10.368 1.00 98.44 76 PHE A N 1
ATOM 561 C CA . PHE A 1 76 ? -2.913 -2.169 -9.871 1.00 98.44 76 PHE A CA 1
ATOM 562 C C . PHE A 1 76 ? -4.221 -2.130 -9.087 1.00 98.44 76 PHE A C 1
ATOM 564 O O . PHE A 1 76 ? -4.479 -1.170 -8.367 1.00 98.44 76 PHE A O 1
ATOM 571 N N . PHE A 1 77 ? -5.036 -3.168 -9.231 1.00 98.69 77 PHE A N 1
ATOM 572 C CA . PHE A 1 77 ? -6.314 -3.339 -8.551 1.00 98.69 77 PHE A CA 1
ATOM 573 C C . PHE A 1 77 ? -6.234 -4.523 -7.591 1.00 98.69 77 PHE A C 1
ATOM 575 O O . PHE A 1 77 ? -5.779 -5.597 -7.981 1.00 98.69 77 PHE A O 1
ATOM 582 N N . VAL A 1 78 ? -6.688 -4.328 -6.357 1.00 98.75 78 VAL A N 1
ATOM 583 C CA . VAL A 1 78 ? -6.643 -5.311 -5.271 1.00 98.75 78 VAL A CA 1
ATOM 584 C C . VAL A 1 78 ? -8.058 -5.572 -4.772 1.00 98.75 78 VAL A C 1
ATOM 586 O O . VAL A 1 78 ? -8.8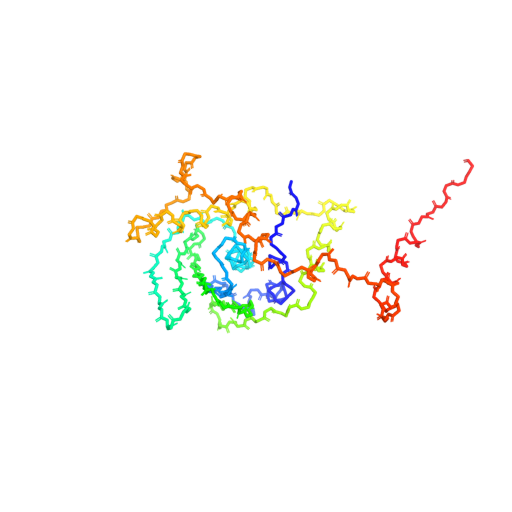30 -4.632 -4.555 1.00 98.75 78 VAL A O 1
ATOM 589 N N . ARG A 1 79 ? -8.394 -6.845 -4.563 1.00 98.56 79 ARG A N 1
ATOM 590 C CA . ARG A 1 79 ? -9.675 -7.267 -3.980 1.00 98.56 79 ARG A CA 1
ATOM 591 C C . ARG A 1 79 ? -9.465 -7.789 -2.573 1.00 98.56 79 ARG A C 1
ATOM 593 O O . ARG A 1 79 ? -8.499 -8.509 -2.339 1.00 98.56 79 ARG A O 1
ATOM 600 N N . PHE A 1 80 ? -10.398 -7.482 -1.681 1.00 98.56 80 PHE A N 1
ATOM 601 C CA . PHE A 1 80 ? -10.401 -7.971 -0.307 1.00 98.56 80 PHE A CA 1
ATOM 602 C C . PHE A 1 80 ? -11.624 -8.853 -0.048 1.00 98.56 80 PHE A C 1
ATOM 604 O O . PHE A 1 80 ? -12.683 -8.650 -0.647 1.00 98.56 80 PHE A O 1
ATOM 611 N N . GLU A 1 81 ? -11.490 -9.801 0.878 1.00 97.81 81 GLU A N 1
ATOM 612 C CA . GLU A 1 81 ? -12.561 -10.711 1.311 1.00 97.81 81 GLU A CA 1
ATOM 613 C C . GLU A 1 81 ? -13.762 -9.940 1.880 1.00 97.81 81 GLU A C 1
ATOM 615 O O . GLU A 1 81 ? -14.915 -10.318 1.697 1.00 97.81 81 GLU A O 1
ATOM 620 N N . SER A 1 82 ? -13.503 -8.786 2.502 1.00 97.06 82 SER A N 1
ATOM 621 C CA . SER A 1 82 ? -14.529 -7.874 3.022 1.00 97.06 82 SER A CA 1
ATOM 622 C C . SER A 1 82 ? -15.438 -7.267 1.942 1.00 97.06 82 SER A C 1
ATOM 624 O O . SER A 1 82 ? -16.433 -6.619 2.271 1.00 97.06 82 SER A O 1
ATOM 626 N N . GLY A 1 83 ? -15.095 -7.430 0.659 1.00 97.44 83 GLY A N 1
ATOM 627 C CA . GLY A 1 83 ? -15.755 -6.785 -0.476 1.00 97.44 83 GLY A CA 1
ATOM 628 C C . GLY A 1 83 ? -15.230 -5.379 -0.786 1.00 97.44 83 GLY A C 1
ATOM 629 O O . GLY A 1 83 ? -15.635 -4.798 -1.793 1.00 97.44 83 GLY A O 1
ATOM 630 N N . VAL A 1 84 ? -14.319 -4.842 0.035 1.00 98.06 84 VAL A N 1
ATOM 631 C CA . VAL A 1 84 ? -13.597 -3.595 -0.256 1.00 98.06 84 VAL A CA 1
ATOM 632 C C . VAL A 1 84 ? -12.639 -3.816 -1.428 1.00 98.06 84 VAL A C 1
ATOM 634 O O . VAL A 1 84 ? -12.057 -4.892 -1.589 1.00 98.06 84 VAL A O 1
ATOM 637 N N . SER A 1 85 ? -12.451 -2.786 -2.251 1.00 98.38 85 SER A N 1
ATOM 638 C CA . SER A 1 85 ? -11.410 -2.767 -3.280 1.00 98.38 85 SER A CA 1
ATOM 639 C C . SER A 1 85 ? -10.352 -1.706 -3.011 1.00 98.38 85 SER A C 1
ATOM 641 O O . SER A 1 85 ? -10.638 -0.655 -2.437 1.00 98.38 85 SER A O 1
ATOM 643 N N . ALA A 1 86 ? -9.135 -1.942 -3.489 1.00 98.62 86 ALA A N 1
ATOM 644 C CA . ALA A 1 86 ? -8.111 -0.911 -3.536 1.00 98.62 86 ALA A CA 1
ATOM 645 C C . ALA A 1 86 ? -7.514 -0.765 -4.931 1.00 98.62 86 ALA A C 1
ATOM 647 O O . ALA A 1 86 ? -7.447 -1.720 -5.704 1.00 98.62 86 ALA A O 1
ATOM 648 N N . VAL A 1 87 ? -7.036 0.435 -5.230 1.00 98.50 87 VAL A N 1
ATOM 649 C CA . VAL A 1 87 ? -6.173 0.714 -6.374 1.00 98.50 87 VAL A CA 1
ATOM 650 C C . VAL A 1 87 ? -4.879 1.311 -5.848 1.00 98.50 87 VAL A C 1
ATOM 652 O O . VAL A 1 87 ? -4.913 2.176 -4.979 1.00 98.50 87 VAL A O 1
ATOM 655 N N . TYR A 1 88 ? -3.729 0.893 -6.360 1.00 97.69 88 TYR A N 1
ATOM 656 C CA . TYR A 1 88 ? -2.491 1.624 -6.103 1.00 97.69 88 TYR A CA 1
ATOM 657 C C . TYR A 1 88 ? -1.782 1.982 -7.399 1.00 97.69 88 TYR A C 1
ATOM 659 O O . TYR A 1 88 ? -1.792 1.229 -8.377 1.00 97.69 88 TYR A O 1
ATOM 667 N N . HIS A 1 89 ? -1.181 3.167 -7.385 1.00 96.56 89 HIS A N 1
ATOM 668 C CA . HIS A 1 89 ? -0.421 3.723 -8.489 1.00 96.56 89 HIS A CA 1
ATOM 669 C C . HIS A 1 89 ? 1.046 3.839 -8.102 1.00 96.56 89 HIS A C 1
ATOM 671 O O . HIS A 1 89 ? 1.365 4.537 -7.142 1.00 96.56 89 HIS A O 1
ATOM 677 N N . SER A 1 90 ? 1.928 3.214 -8.879 1.00 93.19 90 SER A N 1
ATOM 678 C CA . SER A 1 90 ? 3.378 3.375 -8.748 1.00 93.19 90 SER A CA 1
ATOM 679 C C . SER A 1 90 ? 3.896 4.281 -9.867 1.00 93.19 90 SER A C 1
ATOM 681 O O . SER A 1 90 ? 3.940 3.879 -11.034 1.00 93.19 90 SER A O 1
ATOM 683 N N . PHE A 1 91 ? 4.242 5.526 -9.522 1.00 92.56 91 PHE A N 1
ATOM 684 C CA . PHE A 1 91 ? 4.911 6.472 -10.414 1.00 92.56 91 PHE A CA 1
ATOM 685 C C . PHE A 1 91 ? 6.425 6.265 -10.368 1.00 92.56 91 PHE A C 1
ATOM 687 O O . PHE A 1 91 ? 7.094 6.535 -9.377 1.00 92.56 91 PHE A O 1
ATOM 694 N N . LEU A 1 92 ? 6.980 5.815 -11.481 1.00 91.06 92 LEU A N 1
ATOM 695 C CA . LEU A 1 92 ? 8.382 5.466 -11.622 1.00 91.06 92 LEU A CA 1
ATOM 696 C C . LEU A 1 92 ? 9.160 6.630 -12.232 1.00 91.06 92 LEU A C 1
ATOM 698 O O . LEU A 1 92 ? 8.748 7.201 -13.248 1.00 91.06 92 LEU A O 1
ATOM 702 N N . GLY A 1 93 ? 10.302 6.947 -11.622 1.00 85.94 93 GLY A N 1
ATOM 703 C CA . GLY A 1 93 ? 11.235 7.969 -12.103 1.00 85.94 93 GLY A CA 1
ATOM 704 C C . GLY A 1 93 ? 10.933 9.396 -11.639 1.00 85.94 93 GLY A C 1
ATOM 705 O O . GLY A 1 93 ? 11.595 10.327 -12.089 1.00 85.94 93 GLY A O 1
ATOM 706 N N . VAL A 1 94 ? 9.956 9.589 -10.747 1.00 88.31 94 VAL A N 1
ATOM 707 C CA . VAL A 1 94 ? 9.644 10.899 -10.158 1.00 88.31 94 VAL A CA 1
ATOM 708 C C . VAL A 1 94 ? 9.136 10.742 -8.732 1.00 88.31 94 VAL A C 1
ATOM 710 O O . VAL A 1 94 ? 8.268 9.912 -8.475 1.00 88.31 94 VAL A O 1
ATOM 713 N N . TRP A 1 95 ? 9.662 11.545 -7.807 1.00 89.69 95 TRP A N 1
ATOM 714 C CA . TRP A 1 95 ? 9.128 11.610 -6.450 1.00 89.69 95 TRP A CA 1
ATOM 715 C C . TRP A 1 95 ? 7.723 12.222 -6.459 1.00 89.69 95 TRP A C 1
ATOM 717 O O . TRP A 1 95 ? 7.477 13.217 -7.141 1.00 89.69 95 TRP A O 1
ATOM 727 N N . GLN A 1 96 ? 6.810 11.630 -5.694 1.00 89.50 96 GLN A N 1
ATOM 728 C CA . GLN A 1 96 ? 5.457 12.138 -5.480 1.00 89.50 96 GLN A CA 1
ATOM 729 C C . GLN A 1 96 ? 5.127 12.074 -3.987 1.00 89.50 96 GLN A C 1
ATOM 731 O O . GLN A 1 96 ? 5.576 11.142 -3.311 1.00 89.50 96 GLN A O 1
ATOM 736 N N . PRO A 1 97 ? 4.323 13.017 -3.470 1.00 90.62 97 PRO A N 1
ATOM 737 C CA . PRO A 1 97 ? 3.815 12.929 -2.113 1.00 90.62 97 PRO A CA 1
ATOM 738 C C . PRO A 1 97 ? 2.900 11.713 -1.948 1.00 90.62 97 PRO A C 1
ATOM 740 O O . PRO A 1 97 ? 2.177 11.316 -2.866 1.00 90.62 97 PRO A O 1
ATOM 743 N N . PHE A 1 98 ? 2.894 11.163 -0.739 1.00 93.62 98 PHE A N 1
ATOM 744 C CA . PHE A 1 98 ? 2.018 10.069 -0.347 1.00 93.62 98 PHE A CA 1
ATOM 745 C C . PHE A 1 98 ? 0.566 10.554 -0.272 1.00 93.62 98 PHE A C 1
ATOM 747 O O . PHE A 1 98 ? 0.215 11.343 0.608 1.00 93.62 98 PHE A O 1
ATOM 754 N N . ASN A 1 99 ? -0.274 10.087 -1.193 1.00 95.81 99 ASN A N 1
ATOM 755 C CA . ASN A 1 99 ? -1.677 10.486 -1.264 1.00 95.81 99 ASN A CA 1
ATOM 756 C C . ASN A 1 99 ? -2.598 9.275 -1.264 1.00 95.81 99 ASN A C 1
ATOM 758 O O . ASN A 1 99 ? -2.321 8.271 -1.919 1.00 95.81 99 ASN A O 1
ATOM 762 N N . PHE A 1 100 ? -3.726 9.412 -0.580 1.00 97.88 100 PHE A N 1
ATOM 763 C CA . PHE A 1 100 ? -4.757 8.398 -0.479 1.00 97.88 100 PHE A CA 1
ATOM 764 C C . PHE A 1 100 ? -6.133 9.016 -0.682 1.00 97.88 100 PHE A C 1
ATOM 766 O O . PHE A 1 100 ? -6.411 10.127 -0.236 1.00 97.88 100 PHE A O 1
ATOM 773 N N . VAL A 1 101 ? -7.013 8.276 -1.339 1.00 98.44 101 VAL A N 1
ATOM 774 C CA . VAL A 1 101 ? -8.423 8.624 -1.494 1.00 98.44 101 VAL A CA 1
ATOM 775 C C . VAL A 1 101 ? -9.244 7.458 -0.978 1.00 98.44 101 VAL A C 1
ATOM 777 O O . VAL A 1 101 ? -9.059 6.341 -1.445 1.00 98.44 101 VAL A O 1
ATOM 780 N N . ALA A 1 102 ? -10.148 7.700 -0.034 1.00 98.44 102 ALA A N 1
ATOM 781 C CA . ALA A 1 102 ? -11.057 6.689 0.495 1.00 98.44 102 ALA A CA 1
ATOM 782 C C . ALA A 1 102 ? -12.500 7.076 0.170 1.00 98.44 102 ALA A C 1
ATOM 784 O O . ALA A 1 102 ? -13.019 8.078 0.663 1.00 98.44 102 ALA A O 1
ATOM 785 N N . MET A 1 103 ? -13.158 6.271 -0.658 1.00 98.62 103 MET A N 1
ATOM 786 C CA . MET A 1 103 ? -14.589 6.379 -0.915 1.00 98.62 103 MET A CA 1
ATOM 787 C C . MET A 1 103 ? -15.342 5.573 0.138 1.00 98.62 103 MET A C 1
ATOM 789 O O . MET A 1 103 ? -15.092 4.375 0.308 1.00 98.62 103 MET A O 1
ATOM 793 N N . THR A 1 104 ? -16.275 6.219 0.829 1.00 98.62 104 THR A N 1
ATOM 794 C CA . THR A 1 104 ? -17.094 5.599 1.872 1.00 98.62 104 THR A CA 1
ATOM 795 C C . THR A 1 104 ? -18.570 5.602 1.500 1.00 98.62 104 THR A C 1
ATOM 797 O O . THR A 1 104 ? -18.989 6.183 0.500 1.00 98.62 104 THR A O 1
ATOM 800 N N . THR A 1 105 ? -19.397 4.981 2.336 1.00 98.44 105 THR A N 1
ATOM 801 C CA . THR A 1 105 ? -20.862 5.041 2.219 1.00 98.44 105 THR A CA 1
ATOM 802 C C . THR A 1 105 ? -21.458 6.435 2.455 1.00 98.44 105 THR A C 1
ATOM 804 O O . THR A 1 105 ? -22.668 6.605 2.298 1.00 98.44 105 THR A O 1
ATOM 807 N N . LYS A 1 106 ? -20.651 7.424 2.865 1.00 98.31 106 LYS A N 1
ATOM 808 C CA . LYS A 1 106 ? -21.101 8.782 3.206 1.00 98.31 106 LYS A CA 1
ATOM 809 C C . LYS A 1 106 ? -20.468 9.854 2.330 1.00 98.31 106 LYS A C 1
ATOM 811 O O . LYS A 1 106 ? -21.163 10.772 1.906 1.00 98.31 106 LYS A O 1
ATOM 816 N N . THR A 1 107 ? -19.162 9.767 2.091 1.00 98.31 107 THR A N 1
ATOM 817 C CA . THR A 1 107 ? -18.405 10.795 1.370 1.00 98.31 107 THR A CA 1
ATOM 818 C C . THR A 1 107 ? -17.111 10.222 0.789 1.00 98.31 107 THR A C 1
ATOM 820 O O . THR A 1 107 ? -16.822 9.033 0.915 1.00 98.31 107 THR A O 1
ATOM 823 N N . THR A 1 108 ? -16.329 11.070 0.128 1.00 98.50 108 THR A N 1
ATOM 824 C CA . THR A 1 108 ? -14.956 10.769 -0.280 1.00 98.50 108 THR A CA 1
ATOM 825 C C . THR A 1 108 ? -13.989 11.564 0.584 1.00 98.50 108 THR A C 1
ATOM 827 O O . THR A 1 108 ? -14.103 12.785 0.678 1.00 98.50 108 THR A O 1
ATOM 830 N N . HIS A 1 109 ? -13.024 10.874 1.185 1.00 98.38 109 HIS A N 1
ATOM 831 C CA . HIS A 1 109 ? -11.928 11.478 1.937 1.00 98.38 109 HIS A CA 1
ATOM 832 C C . HIS A 1 109 ? -10.672 11.505 1.075 1.00 98.38 109 HIS A C 1
ATOM 834 O O . HIS A 1 109 ? -10.341 10.507 0.436 1.00 98.38 109 HIS A O 1
ATOM 840 N N . VAL A 1 110 ? -9.968 12.633 1.070 1.00 97.81 110 VAL A N 1
ATOM 841 C CA . VAL A 1 110 ? -8.676 12.795 0.393 1.00 97.81 110 VAL A CA 1
ATOM 842 C C . VAL A 1 110 ? -7.638 13.107 1.458 1.00 97.81 110 VAL A C 1
ATOM 844 O O . VAL A 1 110 ? -7.783 14.073 2.203 1.00 97.81 110 VAL A O 1
ATOM 847 N N . VAL A 1 111 ? -6.608 12.273 1.539 1.00 96.12 111 VAL A N 1
ATOM 848 C CA . VAL A 1 111 ? -5.567 12.332 2.561 1.00 96.12 111 VAL A CA 1
ATOM 849 C C . VAL A 1 111 ? -4.220 12.469 1.872 1.00 96.12 111 VAL A C 1
ATOM 851 O O . VAL A 1 111 ? -3.775 11.554 1.186 1.00 96.12 111 VAL A O 1
ATOM 854 N N . GLN A 1 112 ? -3.549 13.595 2.088 1.00 94.88 112 GLN A N 1
ATOM 855 C CA . GLN A 1 112 ? -2.131 13.730 1.779 1.00 94.88 112 GLN A CA 1
ATOM 856 C C . GLN A 1 112 ? -1.351 13.589 3.082 1.00 94.88 112 GLN A C 1
ATOM 858 O O . GLN A 1 112 ? -1.535 14.391 3.997 1.00 94.88 112 GLN A O 1
ATOM 863 N N . VAL A 1 113 ? -0.484 12.585 3.168 1.00 92.12 113 VAL A N 1
ATOM 864 C CA . VAL A 1 113 ? 0.320 12.357 4.371 1.00 92.12 113 VAL A CA 1
ATOM 865 C C . VAL A 1 113 ? 1.465 13.367 4.401 1.00 92.12 113 VAL A C 1
ATOM 867 O O . VAL A 1 113 ? 2.203 13.513 3.419 1.00 92.12 113 VAL A O 1
ATOM 870 N N . ALA A 1 114 ? 1.629 14.074 5.520 1.00 85.56 114 ALA A N 1
ATOM 871 C CA . ALA A 1 114 ? 2.750 14.988 5.681 1.00 85.56 114 ALA A CA 1
ATOM 872 C C . ALA A 1 114 ? 4.073 14.203 5.765 1.00 85.56 114 ALA A C 1
ATOM 874 O O . ALA A 1 114 ? 4.197 13.235 6.508 1.00 85.56 114 ALA A O 1
ATOM 875 N N . GLY A 1 115 ? 5.100 14.637 5.026 1.00 73.75 115 GLY A N 1
ATOM 876 C CA . GLY A 1 115 ? 6.406 13.960 5.036 1.00 73.75 115 GLY A CA 1
ATOM 877 C C . GLY A 1 115 ? 7.149 14.046 6.379 1.00 73.75 115 GLY A C 1
ATOM 878 O O . GLY A 1 115 ? 8.012 13.219 6.666 1.00 73.75 115 GLY A O 1
ATOM 879 N N . GLY A 1 116 ? 6.817 15.031 7.220 1.00 74.25 116 GLY A N 1
ATOM 880 C CA . GLY A 1 116 ? 7.395 15.188 8.553 1.00 74.25 116 GLY A CA 1
ATOM 881 C C . GLY A 1 116 ? 6.708 14.289 9.582 1.00 74.25 116 GLY A C 1
ATOM 882 O O . GLY 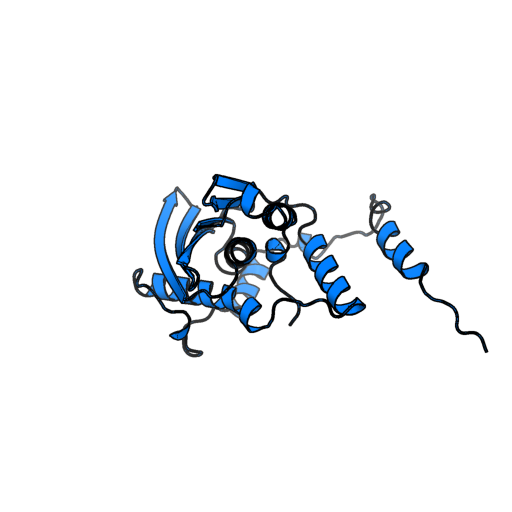A 1 116 ? 5.493 14.338 9.728 1.00 74.25 116 GLY A O 1
ATOM 883 N N . GLY A 1 117 ? 7.486 13.504 10.334 1.00 69.44 117 GLY A N 1
ATOM 884 C CA . GLY A 1 117 ? 6.969 12.717 11.462 1.00 69.44 117 GLY A CA 1
ATOM 885 C C . GLY A 1 117 ? 6.415 11.330 11.116 1.00 69.44 117 GLY A C 1
ATOM 886 O O . GLY A 1 117 ? 5.895 10.669 12.008 1.00 69.44 117 GLY A O 1
ATOM 887 N N . LEU A 1 118 ? 6.583 10.844 9.879 1.00 80.44 118 LEU A N 1
ATOM 888 C CA . LEU A 1 118 ? 6.143 9.501 9.457 1.00 80.44 118 LEU A CA 1
ATOM 889 C C . LEU A 1 118 ? 6.623 8.387 10.398 1.00 80.44 118 LEU A C 1
ATOM 891 O O . LEU A 1 118 ? 5.869 7.494 10.769 1.00 80.44 118 LEU A O 1
ATOM 895 N N . TYR A 1 119 ? 7.884 8.459 10.820 1.00 87.31 119 TYR A N 1
ATOM 896 C CA . TYR A 1 119 ? 8.468 7.468 11.721 1.00 87.31 119 TYR A CA 1
ATOM 897 C C . TYR A 1 119 ? 7.969 7.584 13.161 1.00 87.31 119 TYR A C 1
ATOM 899 O O . TYR A 1 119 ? 8.022 6.589 13.875 1.00 87.31 119 TYR A O 1
ATOM 907 N N . ALA A 1 120 ? 7.472 8.748 13.590 1.00 87.19 120 ALA A N 1
ATOM 908 C CA . ALA A 1 120 ? 7.024 8.942 14.966 1.00 87.19 120 ALA A CA 1
ATOM 909 C C . ALA A 1 120 ? 5.854 8.007 15.297 1.00 87.19 120 ALA A C 1
ATOM 911 O O . ALA A 1 120 ? 5.946 7.263 16.262 1.00 87.19 120 ALA A O 1
ATOM 912 N N . GLY A 1 121 ? 4.832 7.935 14.434 1.00 87.00 121 GLY A N 1
ATOM 913 C CA . GLY A 1 121 ? 3.688 7.039 14.650 1.00 87.00 121 GLY A CA 1
ATOM 914 C C . GLY A 1 121 ? 4.077 5.556 14.705 1.00 87.00 121 GLY A C 1
ATOM 915 O O . GLY A 1 121 ? 3.563 4.802 15.529 1.00 87.00 121 GLY A O 1
ATOM 916 N N . MET A 1 122 ? 5.036 5.132 13.873 1.00 90.88 122 MET A N 1
ATOM 917 C CA . MET A 1 122 ? 5.564 3.765 13.917 1.00 90.88 122 MET A CA 1
ATOM 918 C C . MET A 1 122 ? 6.346 3.494 15.207 1.00 90.88 122 MET A C 1
ATOM 920 O O . MET A 1 122 ? 6.166 2.447 15.827 1.00 90.88 122 MET A O 1
ATOM 924 N N . LEU A 1 123 ? 7.221 4.422 15.605 1.00 91.56 123 LEU A N 1
ATOM 925 C CA . LEU A 1 123 ? 8.029 4.292 16.815 1.00 91.56 123 LEU A CA 1
ATOM 926 C C . LEU A 1 123 ? 7.156 4.294 18.068 1.00 91.56 123 LEU A C 1
ATOM 928 O O . LEU A 1 123 ? 7.366 3.442 18.923 1.00 91.56 123 LEU A O 1
ATOM 932 N N . ASP A 1 124 ? 6.148 5.164 18.142 1.00 90.00 124 ASP A N 1
ATOM 933 C CA . ASP A 1 124 ? 5.172 5.182 19.233 1.00 90.00 124 ASP A CA 1
ATOM 934 C C . ASP A 1 124 ? 4.485 3.817 19.356 1.00 90.00 124 ASP A C 1
ATOM 936 O O . ASP A 1 124 ? 4.432 3.242 20.442 1.00 90.00 124 ASP A O 1
ATOM 940 N N . ARG A 1 125 ? 4.064 3.221 18.231 1.00 89.31 125 ARG A N 1
ATOM 941 C CA . ARG A 1 125 ? 3.430 1.899 18.247 1.00 89.31 125 ARG A CA 1
ATOM 942 C C . ARG A 1 125 ? 4.376 0.790 18.723 1.00 89.31 125 ARG A C 1
ATOM 944 O O . ARG A 1 125 ? 3.954 -0.089 19.478 1.00 89.31 125 ARG A O 1
ATOM 951 N N . ILE A 1 126 ? 5.639 0.828 18.300 1.00 91.81 126 ILE A N 1
ATOM 952 C CA . ILE A 1 126 ? 6.667 -0.117 18.757 1.00 91.81 126 ILE A CA 1
ATOM 953 C C . ILE A 1 126 ? 6.912 0.052 20.262 1.00 91.81 126 ILE A C 1
ATOM 955 O O . ILE A 1 126 ? 6.952 -0.950 20.977 1.00 91.81 126 ILE A O 1
ATOM 959 N N . CYS A 1 127 ? 7.032 1.290 20.747 1.00 92.94 127 CYS A N 1
ATOM 960 C CA . CYS A 1 127 ? 7.184 1.592 22.169 1.00 92.94 127 CYS A CA 1
ATOM 961 C C . CYS A 1 127 ? 5.989 1.069 22.975 1.00 92.94 127 CYS A C 1
ATOM 963 O O . CYS A 1 127 ? 6.194 0.324 23.931 1.00 92.94 127 CYS A O 1
ATOM 965 N N . ASP A 1 128 ? 4.754 1.339 22.541 1.00 92.50 128 ASP A N 1
ATOM 966 C CA . ASP A 1 128 ? 3.539 0.834 23.193 1.00 92.50 128 ASP A CA 1
ATOM 967 C C . ASP A 1 128 ? 3.537 -0.697 23.296 1.00 92.50 128 ASP A C 1
ATOM 969 O O . ASP A 1 128 ? 3.191 -1.258 24.340 1.00 92.50 128 ASP A O 1
ATOM 973 N N . PHE A 1 129 ? 3.925 -1.396 22.224 1.00 92.69 129 PHE A N 1
ATOM 974 C CA . PHE A 1 129 ? 4.048 -2.854 22.237 1.00 92.69 129 PHE A CA 1
ATOM 975 C C . PHE A 1 129 ? 5.109 -3.327 23.235 1.00 92.69 129 PHE A C 1
ATOM 977 O O . PHE A 1 129 ? 4.856 -4.261 23.995 1.00 92.69 129 PHE A O 1
ATOM 984 N N . MET A 1 130 ? 6.276 -2.681 23.263 1.00 93.38 130 MET A N 1
ATOM 985 C CA . MET A 1 130 ? 7.364 -3.045 24.172 1.00 93.38 130 MET A CA 1
ATOM 986 C C . MET A 1 130 ? 7.029 -2.773 25.644 1.00 93.38 130 MET A C 1
ATOM 988 O O . MET A 1 130 ? 7.434 -3.549 26.508 1.00 93.38 130 MET A O 1
ATOM 992 N N . GLU A 1 131 ? 6.299 -1.696 25.936 1.00 95.81 131 GLU A N 1
ATOM 993 C CA . GLU A 1 131 ? 5.955 -1.289 27.302 1.00 95.81 131 GLU A CA 1
ATOM 994 C C . GLU A 1 131 ? 4.736 -2.034 27.855 1.00 95.81 131 GLU A C 1
ATOM 996 O O . GLU A 1 131 ? 4.709 -2.401 29.030 1.00 95.81 131 GLU A O 1
ATOM 1001 N N . THR A 1 132 ? 3.717 -2.254 27.019 1.00 95.50 132 THR A N 1
ATOM 1002 C CA . THR A 1 132 ? 2.390 -2.708 27.477 1.00 95.50 132 THR A CA 1
ATOM 1003 C C . THR A 1 132 ? 1.943 -4.036 26.871 1.00 95.50 132 THR A C 1
ATOM 1005 O O . THR A 1 132 ? 0.954 -4.611 27.323 1.00 95.50 132 THR A O 1
ATOM 1008 N N . GLY A 1 133 ? 2.635 -4.534 25.842 1.00 91.38 133 GLY A N 1
ATOM 1009 C CA . GLY A 1 133 ? 2.185 -5.683 25.054 1.00 91.38 133 GLY A CA 1
ATOM 1010 C C . GLY A 1 133 ? 1.026 -5.365 24.104 1.00 91.38 133 GLY A C 1
ATOM 1011 O O . GLY A 1 133 ? 0.411 -6.290 23.571 1.00 91.38 133 GLY A O 1
ATOM 1012 N N . ALA A 1 134 ? 0.702 -4.084 23.884 1.00 90.56 134 ALA A N 1
ATOM 1013 C CA . ALA A 1 134 ? -0.364 -3.676 22.973 1.00 90.56 134 ALA A CA 1
ATOM 1014 C C . ALA A 1 134 ? -0.144 -4.250 21.555 1.00 90.56 134 ALA A C 1
ATOM 1016 O O . ALA A 1 134 ? 0.951 -4.131 21.018 1.00 90.56 134 ALA A O 1
ATOM 1017 N N . PRO A 1 135 ? -1.176 -4.798 20.891 1.00 86.88 135 PRO A N 1
ATOM 1018 C CA . PRO A 1 135 ? -1.008 -5.677 19.730 1.00 86.88 135 PRO A CA 1
ATOM 1019 C C . PRO A 1 135 ? -0.433 -4.983 18.484 1.00 86.88 135 PRO A C 1
ATOM 1021 O O . PRO A 1 135 ? -1.038 -4.066 17.932 1.00 86.88 135 PRO A O 1
ATOM 1024 N N . MET A 1 136 ? 0.708 -5.464 17.997 1.00 89.06 136 MET A N 1
ATOM 1025 C CA . MET A 1 136 ? 1.245 -5.100 16.680 1.00 89.06 136 MET A CA 1
ATOM 1026 C C . MET A 1 136 ? 0.581 -5.926 15.575 1.00 89.06 136 MET A C 1
ATOM 1028 O O . MET A 1 136 ? 0.101 -7.026 15.867 1.00 89.06 136 MET A O 1
ATOM 1032 N N . PRO A 1 137 ? 0.614 -5.461 14.310 1.00 89.19 137 PRO A N 1
ATOM 1033 C CA . PRO A 1 137 ? 0.283 -6.314 13.179 1.00 89.19 137 PRO A CA 1
ATOM 1034 C C . PRO A 1 137 ? 1.083 -7.618 13.238 1.00 89.19 137 PRO A C 1
ATOM 1036 O O . PRO A 1 137 ? 2.304 -7.628 13.428 1.00 89.19 137 PRO A O 1
ATOM 1039 N N . SER A 1 138 ? 0.377 -8.728 13.094 1.00 91.44 138 SER A N 1
ATOM 1040 C CA . 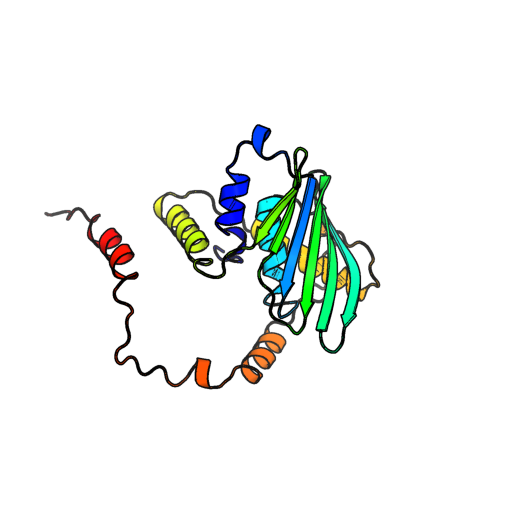SER A 1 138 ? 0.954 -10.060 13.029 1.00 91.44 138 SER A CA 1
ATOM 1041 C C . SER A 1 138 ? 1.774 -10.243 11.750 1.00 91.44 138 SER A C 1
ATOM 1043 O O . SER A 1 138 ? 1.641 -9.507 10.773 1.00 91.44 138 SER A O 1
ATOM 1045 N N . LEU A 1 139 ? 2.633 -11.264 11.724 1.00 91.25 139 LEU A N 1
ATOM 1046 C CA . LEU A 1 139 ? 3.454 -11.546 10.546 1.00 91.25 139 LEU A CA 1
ATOM 1047 C C . LEU A 1 139 ? 2.626 -11.756 9.255 1.00 91.25 139 LEU A C 1
ATOM 1049 O O . LEU A 1 139 ? 3.023 -11.216 8.219 1.00 91.25 139 LEU A O 1
ATOM 1053 N N . PRO A 1 140 ? 1.481 -12.468 9.270 1.00 92.00 140 PRO A N 1
ATOM 1054 C CA . PRO A 1 140 ? 0.601 -12.535 8.103 1.00 92.00 140 PRO A CA 1
ATOM 1055 C C . PRO A 1 140 ? 0.121 -11.160 7.620 1.00 92.00 140 PRO A C 1
ATOM 1057 O O . PRO A 1 140 ? 0.175 -10.892 6.425 1.00 92.00 140 PRO A O 1
ATOM 1060 N N . GLU A 1 141 ? -0.265 -10.264 8.531 1.00 91.50 141 GLU A N 1
ATOM 1061 C CA . GLU A 1 141 ? -0.756 -8.919 8.187 1.00 91.50 141 GLU A CA 1
ATOM 1062 C C . GLU A 1 141 ? 0.352 -8.009 7.640 1.00 91.50 141 GLU A C 1
ATOM 1064 O O . GLU A 1 141 ? 0.104 -7.165 6.776 1.00 91.50 141 GLU A O 1
ATOM 1069 N N . LEU A 1 142 ? 1.586 -8.185 8.123 1.00 90.12 142 LEU A N 1
ATOM 1070 C CA . LEU A 1 142 ? 2.762 -7.483 7.605 1.00 90.12 142 LEU A CA 1
ATOM 1071 C C . LEU A 1 142 ? 3.158 -7.989 6.214 1.00 90.12 142 LEU A C 1
ATOM 1073 O O . LEU A 1 142 ? 3.461 -7.205 5.318 1.00 90.12 142 LEU A O 1
ATOM 1077 N N . THR A 1 143 ? 3.144 -9.306 6.014 1.00 92.06 143 THR A N 1
ATOM 1078 C CA . THR A 1 143 ? 3.553 -9.918 4.738 1.00 92.06 143 THR A CA 1
ATOM 1079 C C . THR A 1 143 ? 2.492 -9.806 3.646 1.00 92.06 143 THR A C 1
ATOM 1081 O O . THR A 1 143 ? 2.823 -9.956 2.471 1.00 92.06 143 THR A O 1
ATOM 1084 N N . GLU A 1 144 ? 1.241 -9.495 3.988 1.00 95.00 144 GLU A N 1
ATOM 1085 C CA . GLU A 1 144 ? 0.163 -9.299 3.015 1.00 95.00 144 GLU A CA 1
ATOM 1086 C C . GLU A 1 144 ? 0.497 -8.213 1.983 1.00 95.00 144 GLU A C 1
ATOM 1088 O O . GLU A 1 144 ? 0.320 -8.441 0.789 1.00 95.00 144 GLU A O 1
ATOM 1093 N N . ALA A 1 145 ? 1.080 -7.084 2.402 1.00 93.56 145 ALA A N 1
ATOM 1094 C CA . ALA A 1 145 ? 1.488 -6.027 1.474 1.00 93.56 145 ALA A CA 1
ATOM 1095 C C . ALA A 1 145 ? 2.527 -6.520 0.451 1.00 93.56 145 ALA A C 1
ATOM 1097 O O . ALA A 1 145 ? 2.442 -6.207 -0.738 1.00 93.56 145 ALA A O 1
ATOM 1098 N N . VAL A 1 146 ? 3.472 -7.355 0.894 1.00 93.06 146 VAL A N 1
ATOM 1099 C CA . VAL A 1 146 ? 4.470 -7.984 0.016 1.00 93.06 146 VAL A CA 1
ATOM 1100 C C . VAL A 1 146 ? 3.793 -8.944 -0.962 1.00 93.06 146 VAL A C 1
ATOM 1102 O O . VAL A 1 146 ? 4.083 -8.903 -2.155 1.00 93.06 146 VAL A O 1
ATOM 1105 N N . LYS A 1 147 ? 2.844 -9.762 -0.493 1.00 95.81 147 LYS A N 1
ATOM 1106 C CA . LYS A 1 147 ? 2.078 -10.682 -1.350 1.00 95.81 147 LYS A CA 1
ATOM 1107 C C . LYS A 1 147 ? 1.255 -9.940 -2.404 1.00 95.81 147 LYS A C 1
ATOM 1109 O O . LYS A 1 147 ? 1.259 -10.349 -3.561 1.00 95.81 147 LYS A O 1
ATOM 1114 N N . ILE A 1 148 ? 0.613 -8.826 -2.047 1.00 97.19 148 ILE A N 1
ATOM 1115 C CA . ILE A 1 148 ? -0.097 -7.960 -3.004 1.00 97.19 148 ILE A CA 1
ATOM 1116 C C . ILE A 1 148 ? 0.861 -7.476 -4.100 1.00 97.19 148 ILE A C 1
ATOM 1118 O O . ILE A 1 148 ? 0.527 -7.557 -5.284 1.00 97.19 148 ILE A O 1
ATOM 1122 N N . MET A 1 149 ? 2.053 -7.006 -3.720 1.00 95.56 149 MET A N 1
ATOM 1123 C CA . MET A 1 149 ? 3.061 -6.518 -4.667 1.00 95.56 149 MET A CA 1
ATOM 1124 C C . MET A 1 149 ? 3.586 -7.635 -5.582 1.00 95.56 149 MET A C 1
ATOM 1126 O O . MET A 1 149 ? 3.699 -7.427 -6.790 1.00 95.56 149 MET A O 1
ATOM 1130 N N . LEU A 1 150 ? 3.853 -8.829 -5.040 1.00 96.44 150 LEU A N 1
ATOM 1131 C CA . LEU A 1 150 ? 4.271 -10.000 -5.823 1.00 96.44 150 LEU A CA 1
ATOM 1132 C C . LEU A 1 150 ? 3.179 -10.446 -6.804 1.00 96.44 150 LEU A C 1
ATOM 1134 O O . LEU A 1 150 ? 3.455 -10.627 -7.989 1.00 96.44 150 LEU A O 1
ATOM 1138 N N . ALA A 1 151 ? 1.927 -10.539 -6.349 1.00 97.62 151 ALA A N 1
ATOM 1139 C CA . ALA A 1 151 ? 0.790 -10.865 -7.206 1.00 97.62 151 ALA A CA 1
ATOM 1140 C C . ALA A 1 151 ? 0.586 -9.809 -8.307 1.00 97.62 151 ALA A C 1
ATOM 1142 O O . ALA A 1 151 ? 0.361 -10.158 -9.466 1.00 97.62 151 ALA A O 1
ATOM 1143 N N . GLY A 1 152 ? 0.733 -8.521 -7.981 1.00 96.81 152 GLY A N 1
ATOM 1144 C CA . GLY A 1 152 ? 0.674 -7.426 -8.952 1.00 96.81 152 GLY A CA 1
ATOM 1145 C C . GLY A 1 152 ? 1.777 -7.520 -10.007 1.00 96.81 152 GLY A C 1
ATOM 1146 O O . GLY A 1 152 ? 1.509 -7.383 -11.205 1.00 96.81 152 GLY A O 1
ATOM 1147 N N . ARG A 1 153 ? 3.007 -7.825 -9.587 1.00 95.38 153 ARG A N 1
ATOM 1148 C CA . ARG A 1 153 ? 4.136 -8.050 -10.495 1.00 95.38 153 ARG A CA 1
ATOM 1149 C C . ARG A 1 153 ? 3.903 -9.250 -11.414 1.00 95.38 153 ARG A C 1
ATOM 1151 O O . ARG A 1 153 ? 4.039 -9.099 -12.628 1.00 95.38 153 ARG A O 1
ATOM 1158 N N . LEU A 1 154 ? 3.511 -10.400 -10.866 1.00 96.88 154 LEU A N 1
ATOM 1159 C CA . LEU A 1 154 ? 3.182 -11.592 -11.654 1.00 96.88 154 LEU A CA 1
ATOM 1160 C C . LEU A 1 154 ? 2.048 -11.314 -12.635 1.00 96.88 154 LEU A C 1
ATOM 1162 O O . LEU A 1 154 ? 2.130 -11.696 -13.800 1.00 96.88 154 LEU A O 1
ATOM 1166 N N . SER A 1 155 ? 1.009 -10.607 -12.188 1.00 98.00 155 SER A N 1
ATOM 1167 C CA . SER A 1 155 ? -0.089 -10.172 -13.044 1.00 98.00 155 SER A CA 1
ATOM 1168 C C . SER A 1 155 ? 0.435 -9.367 -14.232 1.00 98.00 155 SER A C 1
ATOM 1170 O O . SER A 1 155 ? 0.110 -9.688 -15.374 1.00 98.00 155 SER A O 1
ATOM 1172 N N . ARG A 1 156 ? 1.300 -8.373 -13.992 1.00 96.50 156 ARG A N 1
ATOM 1173 C CA . ARG A 1 156 ? 1.929 -7.561 -15.046 1.00 96.50 156 ARG A CA 1
ATOM 1174 C C . ARG A 1 156 ? 2.736 -8.417 -16.023 1.00 96.50 156 ARG A C 1
ATOM 1176 O O . ARG A 1 156 ? 2.569 -8.270 -17.232 1.00 96.50 156 ARG A O 1
ATOM 1183 N N . GLU A 1 157 ? 3.585 -9.306 -15.517 1.00 95.25 157 GLU A N 1
ATOM 1184 C CA . GLU A 1 157 ? 4.424 -10.202 -16.330 1.00 95.25 157 GLU A CA 1
ATOM 1185 C C . GLU A 1 157 ? 3.588 -11.184 -17.166 1.00 95.25 157 GLU A C 1
ATOM 1187 O O . GLU A 1 157 ? 3.960 -11.530 -18.286 1.00 95.25 157 GLU A O 1
ATOM 1192 N N . ARG A 1 158 ? 2.412 -11.565 -16.661 1.00 95.88 158 ARG A N 1
ATOM 1193 C CA . ARG A 1 158 ? 1.447 -12.457 -17.317 1.00 95.88 158 ARG A CA 1
ATOM 1194 C C . ARG A 1 158 ? 0.365 -11.700 -18.106 1.00 95.88 158 ARG A C 1
ATOM 1196 O O . ARG A 1 158 ? -0.686 -12.262 -18.400 1.00 95.88 158 ARG A O 1
ATOM 1203 N N . GLY A 1 159 ? 0.593 -10.433 -18.461 1.00 96.94 159 GLY A N 1
ATOM 1204 C CA . GLY A 1 159 ? -0.301 -9.676 -19.351 1.00 96.94 159 GLY A CA 1
ATOM 1205 C C . GLY A 1 159 ? -1.586 -9.147 -18.700 1.00 96.94 159 GLY A C 1
ATOM 1206 O O . GLY A 1 159 ? -2.587 -8.947 -19.384 1.00 96.94 159 GLY A O 1
ATOM 1207 N N . GLY A 1 160 ? -1.572 -8.904 -17.390 1.00 97.88 160 GLY A N 1
ATOM 1208 C CA . GLY A 1 160 ? -2.680 -8.303 -16.642 1.00 97.88 160 GLY A CA 1
ATOM 1209 C C . GLY A 1 160 ? -3.762 -9.288 -16.199 1.00 97.88 160 GLY A C 1
ATOM 1210 O O . GLY A 1 160 ? -4.910 -8.878 -16.010 1.00 97.88 160 GLY A O 1
ATOM 1211 N N . VAL A 1 161 ? -3.436 -10.576 -16.051 1.00 98.12 161 VAL A N 1
ATOM 1212 C CA . VAL A 1 161 ? -4.340 -11.583 -15.460 1.00 98.12 161 VAL A CA 1
ATOM 1213 C C . VAL A 1 161 ? -4.519 -11.341 -13.964 1.00 98.12 161 VAL A C 1
ATOM 1215 O O . VAL A 1 161 ? -3.598 -10.884 -13.300 1.00 98.12 161 VAL A O 1
ATOM 1218 N N . GLU A 1 162 ? -5.689 -11.634 -13.408 1.00 98.56 162 GLU A N 1
ATOM 1219 C CA . GLU A 1 162 ? -5.862 -11.593 -11.954 1.00 98.56 162 GLU A CA 1
ATOM 1220 C C . GLU A 1 162 ? -5.064 -12.733 -11.302 1.00 98.56 162 GLU A C 1
ATOM 1222 O O . GLU A 1 162 ? -5.141 -13.872 -11.759 1.00 98.56 162 GLU A O 1
ATOM 1227 N N . VAL A 1 163 ? -4.280 -12.420 -10.268 1.00 98.62 163 VAL A N 1
ATOM 1228 C CA . VAL A 1 163 ? -3.476 -13.399 -9.523 1.00 98.62 163 VAL A CA 1
ATOM 1229 C C . VAL A 1 163 ? -3.987 -13.445 -8.090 1.00 98.62 163 VAL A C 1
ATOM 1231 O O . VAL A 1 163 ? -3.997 -12.417 -7.404 1.00 98.62 163 VAL A O 1
ATOM 1234 N N . ALA A 1 164 ? -4.426 -14.620 -7.639 1.00 98.50 164 ALA A N 1
ATOM 1235 C CA . ALA A 1 164 ? -4.803 -14.819 -6.249 1.00 98.50 164 ALA A CA 1
ATOM 1236 C C . ALA A 1 164 ? -3.549 -14.851 -5.366 1.00 98.50 164 ALA A C 1
ATOM 1238 O O . ALA A 1 164 ? -2.540 -15.458 -5.720 1.00 98.50 164 ALA A O 1
ATOM 1239 N N . LEU A 1 165 ? -3.613 -14.228 -4.190 1.00 97.94 165 LEU A N 1
ATOM 1240 C CA . LEU A 1 165 ? -2.492 -14.219 -3.245 1.00 97.94 165 LEU A CA 1
ATOM 1241 C C . LEU A 1 165 ? -2.173 -15.622 -2.708 1.00 97.94 165 LEU A C 1
ATOM 1243 O O . LEU A 1 165 ? -1.039 -15.879 -2.313 1.00 97.94 165 LEU A O 1
ATOM 1247 N N . ALA A 1 166 ? -3.167 -16.514 -2.682 1.00 97.19 166 ALA A N 1
ATOM 1248 C CA . ALA A 1 166 ? -3.007 -17.909 -2.277 1.00 97.19 166 ALA A CA 1
ATOM 1249 C C . ALA A 1 166 ? -2.257 -18.763 -3.315 1.00 97.19 166 ALA A C 1
ATOM 1251 O O . ALA A 1 166 ? -1.733 -19.811 -2.951 1.00 97.19 166 ALA A O 1
ATOM 1252 N N . ASP A 1 167 ? -2.179 -18.304 -4.568 1.00 97.00 167 ASP A N 1
ATOM 1253 C CA . ASP A 1 167 ? -1.512 -19.019 -5.664 1.00 97.00 167 ASP A CA 1
ATOM 1254 C C . ASP A 1 167 ? -0.027 -18.638 -5.799 1.00 97.00 167 ASP A C 1
ATOM 1256 O O . ASP A 1 167 ? 0.654 -19.123 -6.701 1.00 97.00 167 ASP A O 1
ATOM 1260 N N . LEU A 1 168 ? 0.477 -17.754 -4.929 1.00 96.38 168 LEU A N 1
ATOM 1261 C CA . LEU A 1 168 ? 1.888 -17.378 -4.893 1.00 96.38 168 LEU A CA 1
ATOM 1262 C C . LEU A 1 168 ? 2.741 -18.547 -4.394 1.00 96.38 168 LEU A C 1
ATOM 1264 O O . LEU A 1 168 ? 2.486 -19.097 -3.320 1.00 96.38 168 LEU A O 1
ATOM 1268 N N . SER A 1 169 ? 3.788 -18.870 -5.147 1.00 93.88 169 SER A N 1
ATOM 1269 C CA . SER A 1 169 ? 4.791 -19.874 -4.798 1.00 93.88 169 SER A CA 1
ATOM 1270 C C . SER A 1 169 ? 6.097 -19.223 -4.335 1.00 93.88 169 SER A C 1
ATOM 1272 O O . SER A 1 169 ? 6.432 -18.113 -4.741 1.00 93.88 169 SER A O 1
ATOM 1274 N N . GLU A 1 170 ? 6.881 -19.940 -3.528 1.00 88.94 170 GLU A N 1
ATOM 1275 C CA . GLU A 1 170 ? 8.267 -19.552 -3.216 1.00 88.94 170 GLU A CA 1
ATOM 1276 C C . GLU A 1 170 ? 9.176 -19.593 -4.457 1.00 88.94 170 GLU A C 1
ATOM 1278 O O . GLU A 1 170 ? 10.190 -18.899 -4.498 1.00 88.94 170 GLU A O 1
ATOM 1283 N N . ASP A 1 171 ? 8.785 -20.359 -5.480 1.00 90.56 171 ASP A N 1
ATOM 1284 C CA . ASP A 1 171 ? 9.486 -20.445 -6.765 1.00 90.56 171 ASP A CA 1
ATOM 1285 C C . ASP A 1 171 ? 9.132 -19.294 -7.727 1.00 90.56 171 ASP A C 1
ATOM 1287 O O . ASP A 1 171 ? 9.763 -19.152 -8.780 1.00 90.56 171 ASP A O 1
ATOM 1291 N N . ASP A 1 172 ? 8.109 -18.485 -7.417 1.00 90.19 172 ASP A N 1
ATOM 1292 C CA . ASP A 1 172 ? 7.763 -17.337 -8.253 1.00 90.19 172 ASP A CA 1
ATOM 1293 C C . ASP A 1 172 ? 8.868 -16.261 -8.186 1.00 90.19 172 ASP A C 1
ATOM 1295 O O . ASP A 1 172 ? 9.500 -16.066 -7.143 1.00 90.19 172 ASP A O 1
ATOM 1299 N N . PRO A 1 173 ? 9.095 -15.494 -9.271 1.00 86.94 173 PRO A N 1
ATOM 1300 C CA . PRO A 1 173 ? 10.088 -14.428 -9.283 1.00 86.94 173 PRO A CA 1
ATOM 1301 C C . PRO A 1 173 ? 9.820 -13.366 -8.205 1.00 86.94 173 PRO A C 1
ATOM 1303 O O . PRO A 1 173 ? 8.939 -12.512 -8.332 1.00 86.94 173 PRO A O 1
ATOM 1306 N N . GLY A 1 174 ? 10.636 -13.383 -7.153 1.00 86.44 174 GLY A N 1
ATOM 1307 C CA . GLY A 1 174 ? 10.672 -12.342 -6.133 1.00 86.44 174 GLY A CA 1
ATOM 1308 C C . GLY A 1 174 ? 11.381 -11.071 -6.605 1.00 86.44 174 GLY A C 1
ATOM 1309 O O . GLY A 1 174 ? 11.924 -10.986 -7.711 1.00 86.44 174 GLY A O 1
ATOM 1310 N N . PHE A 1 175 ? 11.389 -10.046 -5.757 1.00 85.81 175 PHE A N 1
ATOM 1311 C CA . PHE A 1 175 ? 12.237 -8.874 -5.967 1.00 85.81 175 PHE A CA 1
ATOM 1312 C C . PHE A 1 175 ? 13.690 -9.191 -5.602 1.00 85.81 175 PHE A C 1
ATOM 1314 O O . PHE A 1 175 ? 13.960 -9.737 -4.534 1.00 85.81 175 PHE A O 1
ATOM 1321 N N . ASP A 1 176 ? 14.621 -8.835 -6.485 1.00 88.00 176 ASP A N 1
ATOM 1322 C CA . ASP A 1 176 ? 16.047 -9.067 -6.270 1.00 88.00 176 ASP A CA 1
ATOM 1323 C C . ASP A 1 176 ? 16.638 -7.956 -5.393 1.00 88.00 176 ASP A C 1
ATOM 1325 O O . ASP A 1 176 ? 16.972 -6.864 -5.859 1.00 88.00 176 ASP A O 1
ATOM 1329 N N . GLY A 1 177 ? 16.738 -8.241 -4.095 1.00 86.62 177 GLY A N 1
ATOM 1330 C CA . GLY A 1 177 ? 17.299 -7.311 -3.120 1.00 86.62 177 GLY A CA 1
ATOM 1331 C C . GLY A 1 177 ? 18.791 -7.038 -3.322 1.00 86.62 177 GLY A C 1
ATOM 1332 O O . GLY A 1 177 ? 19.237 -5.937 -3.004 1.00 86.62 177 GLY A O 1
ATOM 1333 N N . ALA A 1 178 ? 19.557 -7.992 -3.864 1.00 88.88 178 ALA A N 1
ATOM 1334 C CA . ALA A 1 178 ? 20.987 -7.810 -4.110 1.00 88.88 178 ALA A CA 1
ATOM 1335 C C . ALA A 1 178 ? 21.203 -6.863 -5.295 1.00 88.88 178 ALA A C 1
ATOM 1337 O O . ALA A 1 178 ? 21.885 -5.847 -5.150 1.00 88.88 178 ALA A O 1
ATOM 1338 N N . ALA A 1 179 ? 20.526 -7.124 -6.416 1.00 89.50 179 ALA A N 1
ATOM 1339 C CA . ALA A 1 179 ? 20.552 -6.233 -7.573 1.00 89.50 179 ALA A CA 1
ATOM 1340 C C . ALA A 1 179 ? 20.026 -4.830 -7.224 1.00 89.50 179 ALA A C 1
ATOM 1342 O O . ALA A 1 179 ? 20.587 -3.825 -7.668 1.00 89.50 179 ALA A O 1
ATOM 1343 N N . PHE A 1 180 ? 18.979 -4.740 -6.394 1.00 87.50 180 PHE A N 1
ATOM 1344 C CA . PHE A 1 180 ? 18.501 -3.453 -5.889 1.00 87.50 180 PHE A CA 1
ATOM 1345 C C . PHE A 1 180 ? 19.569 -2.729 -5.059 1.00 87.50 180 PHE A C 1
ATOM 1347 O O . PHE A 1 180 ? 19.817 -1.550 -5.302 1.00 87.50 180 PHE A O 1
ATOM 1354 N N . ALA A 1 181 ? 20.208 -3.409 -4.103 1.00 87.62 181 ALA A N 1
ATOM 1355 C CA . ALA A 1 181 ? 21.220 -2.804 -3.240 1.00 87.62 181 ALA A CA 1
ATOM 1356 C C . ALA A 1 181 ? 22.427 -2.287 -4.039 1.00 87.62 181 ALA A C 1
ATOM 1358 O O . ALA A 1 181 ? 22.884 -1.170 -3.796 1.00 87.62 181 ALA A O 1
ATOM 1359 N N . GLU A 1 182 ? 22.900 -3.057 -5.023 1.00 89.25 182 GLU A N 1
ATOM 1360 C CA . GLU A 1 182 ? 23.976 -2.643 -5.930 1.00 89.25 182 GLU A CA 1
ATOM 1361 C C . GLU A 1 182 ? 23.589 -1.398 -6.739 1.00 89.25 182 GLU A C 1
ATOM 1363 O O . GLU A 1 182 ? 24.338 -0.417 -6.777 1.00 89.25 182 GLU A O 1
ATOM 1368 N N . GLY A 1 183 ? 22.394 -1.401 -7.339 1.00 86.31 183 GLY A N 1
ATOM 1369 C CA . GLY A 1 183 ? 21.889 -0.263 -8.108 1.00 86.31 183 GLY A CA 1
ATOM 1370 C C . GLY A 1 183 ? 21.680 0.989 -7.252 1.00 86.31 183 GLY A C 1
ATOM 1371 O O . GLY A 1 183 ? 22.053 2.089 -7.661 1.00 86.31 183 GLY A O 1
ATOM 1372 N N . TYR A 1 184 ? 21.130 0.826 -6.047 1.00 83.56 184 TYR A N 1
ATOM 1373 C CA . TYR A 1 184 ? 20.917 1.920 -5.101 1.00 83.56 184 TYR A CA 1
ATOM 1374 C C . TYR A 1 184 ? 22.245 2.531 -4.641 1.00 83.56 184 TYR A C 1
ATOM 1376 O O . TYR A 1 184 ? 22.393 3.752 -4.657 1.00 83.56 184 TYR A O 1
ATOM 1384 N N . ALA A 1 185 ? 23.235 1.702 -4.292 1.00 85.00 185 ALA A N 1
ATOM 1385 C CA . ALA A 1 185 ? 24.564 2.166 -3.896 1.00 85.00 185 ALA A CA 1
ATOM 1386 C C . ALA A 1 185 ? 25.278 2.925 -5.027 1.00 85.00 185 ALA A C 1
ATOM 1388 O O . ALA A 1 185 ? 25.912 3.945 -4.770 1.00 85.00 185 ALA A O 1
ATOM 1389 N N . ALA A 1 186 ? 25.139 2.471 -6.277 1.00 85.94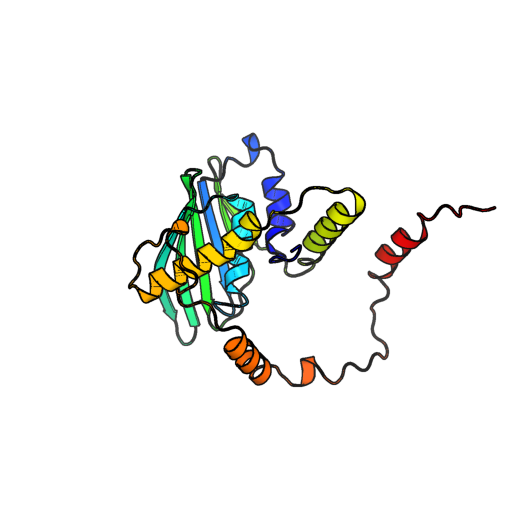 186 ALA A N 1
ATOM 1390 C CA . ALA A 1 186 ? 25.712 3.152 -7.438 1.00 85.94 186 ALA A CA 1
ATOM 1391 C C . ALA A 1 186 ? 25.040 4.506 -7.743 1.00 85.94 186 ALA A C 1
ATOM 1393 O O . ALA A 1 186 ? 25.689 5.412 -8.265 1.00 85.94 186 ALA A O 1
ATOM 1394 N N . ALA A 1 187 ? 23.747 4.647 -7.433 1.00 81.00 187 ALA A N 1
ATOM 1395 C CA . ALA A 1 187 ? 22.982 5.877 -7.640 1.00 81.00 187 ALA A CA 1
ATOM 1396 C C . ALA A 1 187 ? 23.070 6.868 -6.462 1.00 81.00 18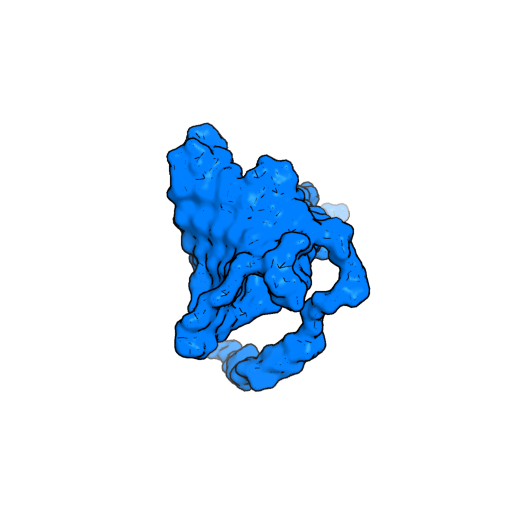7 ALA A C 1
ATOM 1398 O O . ALA A 1 187 ? 22.751 8.049 -6.626 1.00 81.00 187 ALA A O 1
ATOM 1399 N N . ALA A 1 188 ? 23.484 6.410 -5.277 1.00 76.75 188 ALA A N 1
ATOM 1400 C CA . ALA A 1 188 ? 23.643 7.255 -4.103 1.00 76.75 188 ALA A CA 1
ATOM 1401 C C . ALA A 1 188 ? 24.771 8.281 -4.320 1.00 76.75 188 ALA A C 1
ATOM 1403 O O . ALA A 1 188 ? 25.902 7.934 -4.655 1.00 76.75 188 ALA A O 1
ATOM 1404 N N . SER A 1 189 ? 24.477 9.570 -4.113 1.00 57.22 189 SER A N 1
ATOM 1405 C CA . SER A 1 189 ? 25.522 10.602 -4.125 1.00 57.22 189 SER A CA 1
ATOM 1406 C C . SER A 1 189 ? 26.478 10.411 -2.937 1.00 57.22 189 SER A C 1
ATOM 1408 O O . SER A 1 189 ? 26.000 10.159 -1.827 1.00 57.22 189 SER A O 1
ATOM 1410 N N . PRO A 1 190 ? 27.803 10.602 -3.109 1.00 53.75 190 PRO A N 1
ATOM 1411 C CA . PRO A 1 190 ? 28.788 10.437 -2.034 1.00 53.75 190 PRO A CA 1
ATOM 1412 C C . PRO A 1 190 ? 28.512 11.273 -0.773 1.00 53.75 190 PRO A C 1
ATOM 1414 O O . PRO A 1 190 ? 28.929 10.889 0.317 1.00 53.75 190 PRO A O 1
ATOM 1417 N N . SER A 1 191 ? 27.770 12.381 -0.893 1.00 46.69 191 SER A N 1
ATOM 1418 C CA . SER A 1 191 ? 27.469 13.273 0.234 1.00 46.69 191 SER A CA 1
ATOM 1419 C C . SER A 1 191 ? 26.414 12.732 1.209 1.00 46.69 191 SER A C 1
ATOM 1421 O O . SER A 1 191 ? 26.116 13.402 2.193 1.00 46.69 191 SER A O 1
ATOM 1423 N N . LEU A 1 192 ? 25.801 11.567 0.950 1.00 44.53 192 LEU A N 1
ATOM 1424 C CA . LEU A 1 192 ? 24.854 10.970 1.900 1.00 44.53 192 LEU A CA 1
ATOM 1425 C C . LEU A 1 192 ? 25.560 10.189 3.023 1.00 44.53 192 LEU A C 1
ATOM 1427 O O . LEU A 1 192 ? 24.939 9.903 4.043 1.00 44.53 192 LEU A O 1
ATOM 1431 N N . TYR A 1 193 ? 26.843 9.846 2.847 1.00 44.12 193 TYR A N 1
ATOM 1432 C CA . TYR A 1 193 ? 27.574 8.984 3.784 1.00 44.12 193 TYR A CA 1
ATOM 1433 C C . TYR A 1 193 ? 28.952 9.500 4.208 1.00 44.12 193 TYR A C 1
ATOM 1435 O O . TYR A 1 193 ? 29.558 8.903 5.097 1.00 44.12 193 TYR A O 1
ATOM 1443 N N . LEU A 1 194 ? 29.447 10.605 3.646 1.00 43.88 194 LEU A N 1
ATOM 1444 C CA . LEU A 1 194 ? 30.695 11.243 4.069 1.00 43.88 194 LEU A CA 1
ATOM 1445 C C . LEU A 1 194 ? 30.537 12.769 3.993 1.00 43.88 194 LEU A C 1
ATOM 1447 O O . LEU A 1 194 ? 30.044 13.277 2.995 1.00 43.88 194 LEU A O 1
ATOM 1451 N N . GLU A 1 195 ? 30.979 13.455 5.052 1.00 40.38 195 GLU A N 1
ATOM 1452 C CA . GLU A 1 195 ? 30.876 14.905 5.331 1.00 40.38 195 GLU A CA 1
ATOM 1453 C C . GLU A 1 195 ? 29.616 15.369 6.083 1.00 40.38 195 GLU A C 1
ATOM 1455 O O . GLU A 1 195 ? 28.966 16.352 5.744 1.00 40.38 195 GLU A O 1
ATOM 1460 N N . GLY A 1 196 ? 29.311 14.692 7.192 1.00 34.09 196 GLY A N 1
ATOM 1461 C CA . GLY A 1 196 ? 28.648 15.329 8.328 1.00 34.09 196 GLY A CA 1
ATOM 1462 C C . GLY A 1 196 ? 29.697 15.727 9.360 1.00 34.09 196 GLY A C 1
ATOM 1463 O O . GLY A 1 196 ? 30.005 14.936 10.250 1.00 34.09 196 GLY A O 1
ATOM 1464 N N . ASP A 1 197 ? 30.267 16.923 9.224 1.00 33.94 197 ASP A N 1
ATOM 1465 C CA . ASP A 1 197 ? 30.973 17.567 10.330 1.00 33.94 197 ASP A CA 1
ATOM 1466 C C . ASP A 1 197 ? 29.912 17.851 11.407 1.00 33.94 197 ASP A C 1
ATOM 1468 O O . ASP A 1 197 ? 29.034 18.696 11.229 1.00 33.94 197 ASP A O 1
ATOM 1472 N N . TYR A 1 198 ? 29.913 17.079 12.498 1.00 41.06 198 TYR A N 1
ATOM 1473 C CA . TYR A 1 198 ? 29.043 17.306 13.659 1.00 41.06 198 TYR A CA 1
ATOM 1474 C C . TYR A 1 198 ? 29.566 18.496 14.479 1.00 41.06 198 TYR A C 1
ATOM 1476 O O . TYR A 1 198 ? 29.783 18.404 15.687 1.00 41.06 198 TYR A O 1
ATOM 1484 N N . SER A 1 199 ? 29.774 19.631 13.820 1.00 36.38 199 SER A N 1
ATOM 1485 C CA . SER A 1 199 ? 30.002 20.910 14.468 1.00 36.38 199 SER A CA 1
ATOM 1486 C C . SER A 1 199 ? 28.845 21.841 14.123 1.00 36.38 199 SER A C 1
ATOM 1488 O O . SER A 1 199 ? 28.801 22.454 13.062 1.00 36.38 199 SER A O 1
ATOM 1490 N N . ASP A 1 200 ? 27.927 21.930 15.080 1.00 44.84 200 ASP A N 1
ATOM 1491 C CA . ASP A 1 200 ? 27.170 23.140 15.385 1.00 44.84 200 ASP A CA 1
ATOM 1492 C C . ASP A 1 200 ? 26.134 23.614 14.343 1.00 44.84 200 ASP A C 1
ATOM 1494 O O . ASP A 1 200 ? 26.344 24.564 13.595 1.00 44.84 200 ASP A O 1
ATOM 1498 N N . ALA A 1 201 ? 24.948 22.989 14.358 1.00 34.81 201 ALA A N 1
ATOM 1499 C CA . ALA A 1 201 ? 23.698 23.653 13.976 1.00 34.81 201 ALA A CA 1
ATOM 1500 C C . ALA A 1 201 ? 22.453 22.921 14.530 1.00 34.81 201 ALA A C 1
ATOM 1502 O O . ALA A 1 201 ? 21.902 22.014 13.911 1.00 34.81 201 ALA A O 1
ATOM 1503 N N . GLY A 1 202 ? 21.956 23.368 15.688 1.00 38.47 202 GLY A N 1
ATOM 1504 C CA . GLY A 1 202 ? 20.513 23.594 15.867 1.00 38.47 202 GLY A CA 1
ATOM 1505 C C . GLY A 1 202 ? 19.562 22.411 16.108 1.00 38.47 202 GLY A C 1
ATOM 1506 O O . GLY A 1 202 ? 18.381 22.545 15.792 1.00 38.47 202 GLY A O 1
ATOM 1507 N N . VAL A 1 203 ? 19.995 21.298 16.713 1.00 37.78 203 VAL A N 1
ATOM 1508 C CA . VAL A 1 203 ? 19.091 20.205 17.150 1.00 37.78 203 VAL A CA 1
ATOM 1509 C C . VAL A 1 203 ? 19.030 20.109 18.682 1.00 37.78 203 VAL A C 1
ATOM 1511 O O . VAL A 1 203 ? 19.324 19.073 19.266 1.00 37.78 203 VAL A O 1
ATOM 1514 N N . GLU A 1 204 ? 18.642 21.189 19.364 1.00 36.84 204 GLU A N 1
ATOM 1515 C CA . GLU A 1 204 ? 18.417 21.163 20.827 1.00 36.84 204 GLU A CA 1
ATOM 1516 C C . GLU A 1 204 ? 16.931 21.114 21.236 1.00 36.84 204 GLU A C 1
ATOM 1518 O O . GLU A 1 204 ? 16.610 20.968 22.412 1.00 36.84 204 GLU A O 1
ATOM 1523 N N . GLY A 1 205 ? 15.985 21.161 20.292 1.00 37.31 205 GLY A N 1
ATOM 1524 C CA . GLY A 1 205 ? 14.557 21.278 20.629 1.00 37.31 205 GLY A CA 1
ATOM 1525 C C . GLY A 1 205 ? 13.766 19.972 20.787 1.00 37.31 205 GLY A C 1
ATOM 1526 O O . GLY A 1 205 ? 12.777 19.949 21.515 1.00 37.31 205 GLY A O 1
ATOM 1527 N N . GLN A 1 206 ? 14.146 18.887 20.102 1.00 37.06 206 GLN A N 1
ATOM 1528 C CA . GLN A 1 206 ? 13.262 17.712 19.941 1.00 37.06 206 GLN A CA 1
ATOM 1529 C C . GLN A 1 206 ? 13.767 16.432 20.626 1.00 37.06 206 GLN A C 1
ATOM 1531 O O . GLN A 1 206 ? 12.965 15.596 21.038 1.00 37.06 206 GLN A O 1
ATOM 1536 N N . THR A 1 207 ? 15.073 16.307 20.857 1.00 37.06 207 THR A N 1
ATOM 1537 C CA . THR A 1 207 ? 15.695 15.176 21.573 1.00 37.06 207 THR A CA 1
ATOM 1538 C C . THR A 1 207 ? 15.560 15.277 23.097 1.00 37.06 207 THR A C 1
ATOM 1540 O O . THR A 1 207 ? 15.511 14.255 23.784 1.00 37.06 207 THR A O 1
ATOM 1543 N N . ALA A 1 208 ? 15.409 16.490 23.642 1.00 35.47 208 ALA A N 1
ATOM 1544 C CA . ALA A 1 208 ? 15.266 16.712 25.083 1.00 35.47 208 ALA A CA 1
ATOM 1545 C C . ALA A 1 208 ? 13.943 16.160 25.660 1.00 35.47 208 ALA A C 1
ATOM 1547 O O . ALA A 1 208 ? 13.901 15.735 26.813 1.00 35.47 208 ALA A O 1
ATOM 1548 N N . SER A 1 209 ? 12.873 16.109 24.857 1.00 43.25 209 SER A N 1
ATOM 1549 C CA . SER A 1 209 ? 11.544 15.632 25.280 1.00 43.25 209 SER A CA 1
ATOM 1550 C C . SER A 1 209 ? 11.515 14.120 25.553 1.00 43.25 209 SER A C 1
ATOM 1552 O O . SER A 1 209 ? 10.974 13.666 26.565 1.00 43.25 209 SER A O 1
ATOM 1554 N N . VAL A 1 210 ? 12.172 13.335 24.693 1.00 40.78 210 VAL A N 1
ATOM 1555 C CA . VAL A 1 210 ? 12.190 11.865 24.783 1.00 40.78 210 VAL A CA 1
ATOM 1556 C C . VAL A 1 210 ? 13.098 11.397 25.927 1.00 40.78 210 VAL A C 1
ATOM 1558 O O . VAL A 1 210 ? 12.703 10.558 26.739 1.00 40.78 210 VAL A O 1
ATOM 1561 N N . LEU A 1 211 ? 14.275 12.012 26.086 1.00 41.03 211 LEU A N 1
ATOM 1562 C CA . LEU A 1 211 ? 15.202 11.702 27.186 1.00 41.03 211 LEU A CA 1
ATOM 1563 C C . LEU A 1 211 ? 14.679 12.163 28.563 1.00 41.03 211 LEU A C 1
ATOM 1565 O O . LEU A 1 211 ? 14.945 11.522 29.587 1.00 41.03 211 LEU A O 1
ATOM 1569 N N . ALA A 1 212 ? 13.876 13.231 28.615 1.00 43.72 212 ALA A N 1
ATOM 1570 C CA . ALA A 1 212 ? 13.234 13.681 29.851 1.00 43.72 212 ALA A CA 1
ATOM 1571 C C . ALA A 1 212 ? 12.122 12.732 30.341 1.00 43.72 212 ALA A C 1
ATOM 1573 O O . ALA A 1 212 ? 11.879 12.666 31.549 1.00 43.72 212 ALA A O 1
ATOM 1574 N N . ARG A 1 213 ? 11.471 11.973 29.446 1.00 43.97 213 ARG A N 1
ATOM 1575 C CA . ARG A 1 213 ? 10.515 10.916 29.832 1.00 43.97 213 ARG A CA 1
ATOM 1576 C C . ARG A 1 213 ? 11.220 9.684 30.400 1.00 43.97 213 ARG A C 1
ATOM 1578 O O . ARG A 1 213 ? 10.801 9.181 31.440 1.00 43.97 213 ARG A O 1
ATOM 1585 N N . LEU A 1 214 ? 12.332 9.268 29.794 1.00 43.41 214 LEU A N 1
ATOM 1586 C CA . LEU A 1 214 ? 13.088 8.078 30.213 1.00 43.41 214 LEU A CA 1
ATOM 1587 C C . LEU A 1 214 ? 13.796 8.244 31.571 1.00 43.41 214 LEU A C 1
ATOM 1589 O O . LEU A 1 214 ? 13.983 7.275 32.301 1.00 43.41 214 LEU A O 1
ATOM 1593 N N . SER A 1 215 ? 14.146 9.473 31.959 1.00 42.62 215 SER A N 1
ATOM 1594 C CA . SER A 1 215 ? 14.826 9.754 33.235 1.00 42.62 215 SER A CA 1
ATOM 1595 C C . SER A 1 215 ? 13.893 9.903 34.446 1.00 42.62 215 SER A C 1
ATOM 1597 O O . SER A 1 215 ? 14.370 9.908 35.582 1.00 42.62 215 SER A O 1
ATOM 1599 N N . ARG A 1 216 ? 12.568 10.000 34.248 1.00 47.38 216 ARG A N 1
ATOM 1600 C CA . ARG A 1 216 ? 11.599 10.274 35.332 1.00 47.38 216 ARG A CA 1
ATOM 1601 C C . ARG A 1 216 ? 10.849 9.051 35.873 1.00 47.38 216 ARG A C 1
ATOM 1603 O O . ARG A 1 216 ? 10.061 9.218 36.799 1.00 47.38 216 ARG A O 1
ATOM 1610 N N . GLN A 1 217 ? 11.099 7.838 35.371 1.00 45.88 217 GLN A N 1
ATOM 1611 C CA . GLN A 1 217 ? 10.375 6.627 35.806 1.00 45.88 217 GLN A CA 1
ATOM 1612 C C . GLN A 1 217 ? 11.265 5.462 36.276 1.00 45.88 217 GLN A C 1
ATOM 1614 O O . GLN A 1 217 ? 10.926 4.298 36.101 1.00 45.88 217 GLN A O 1
ATOM 1619 N N . SER A 1 218 ? 12.378 5.748 36.956 1.00 37.53 218 SER A N 1
ATOM 1620 C CA . SER A 1 218 ? 13.055 4.734 37.781 1.00 37.53 218 SER A CA 1
ATOM 1621 C C . SER A 1 218 ? 12.880 5.040 39.271 1.00 37.53 218 SER A C 1
ATOM 1623 O O . SER A 1 218 ? 13.573 5.915 39.797 1.00 37.53 218 SER A O 1
ATOM 1625 N N . PRO A 1 219 ? 12.011 4.318 40.005 1.00 39.78 219 PRO A N 1
ATOM 1626 C CA . PRO A 1 219 ? 12.112 4.263 41.452 1.00 39.78 219 PRO A CA 1
ATOM 1627 C C . PRO A 1 219 ? 13.368 3.459 41.798 1.00 39.78 219 PRO A C 1
ATOM 1629 O O . PRO A 1 219 ? 13.446 2.254 41.552 1.00 39.78 219 PRO A O 1
ATOM 1632 N N . ARG A 1 220 ? 14.366 4.133 42.378 1.00 41.69 220 ARG A N 1
ATOM 1633 C CA . ARG A 1 220 ? 15.511 3.489 43.031 1.00 41.69 220 ARG A CA 1
ATOM 1634 C C . ARG A 1 220 ? 14.990 2.473 44.056 1.00 41.69 220 ARG A C 1
ATOM 1636 O O . ARG A 1 220 ? 14.505 2.870 45.114 1.00 41.69 220 ARG A O 1
ATOM 1643 N N . ARG A 1 221 ? 15.125 1.172 43.782 1.00 37.28 221 ARG A N 1
ATOM 1644 C CA . ARG A 1 221 ? 15.103 0.154 44.841 1.00 37.28 221 ARG A CA 1
ATOM 1645 C C . ARG A 1 221 ? 16.408 0.281 45.620 1.00 37.28 221 ARG A C 1
ATOM 1647 O O . ARG A 1 221 ? 17.472 -0.067 45.121 1.00 37.28 221 ARG A O 1
ATOM 1654 N N . GLY A 1 222 ? 16.315 0.879 46.801 1.00 41.78 222 GLY A N 1
ATOM 1655 C CA . GLY A 1 222 ? 17.391 0.940 47.777 1.00 41.78 222 GLY A CA 1
ATOM 1656 C C . GLY A 1 222 ? 17.226 -0.144 48.839 1.00 41.78 222 GLY A C 1
ATOM 1657 O O . GLY A 1 222 ? 16.131 -0.292 49.375 1.00 41.78 222 GLY A O 1
ATOM 1658 N N . ARG A 1 223 ? 18.374 -0.753 49.162 1.00 37.66 223 ARG A N 1
ATOM 1659 C CA . ARG A 1 223 ? 18.696 -1.718 50.229 1.00 37.66 223 ARG A CA 1
ATOM 1660 C C . ARG A 1 223 ? 18.300 -3.169 49.995 1.00 37.66 223 ARG A C 1
ATOM 1662 O O . ARG A 1 223 ? 17.095 -3.462 49.884 1.00 37.66 223 ARG A O 1
#

Secondary structure (DSSP, 8-state):
-----GGGG-HHHHHHHHS-HHHH--EEEEEEEEEE-TTTTHHHHHHHHHHHH-S-EEEEEEEEEEEETTEEEEEEEEEETTS-EEEEEEEESS----EEEEEESS-EEEEEPPSTTHHHHHHHHHHHHHHH-PPPPPHHHHHHHHHHHHHHHHHHHTTS--EEGGG--TTS----HHHHHHHHHHHS-GGGTS----------SSHHHHHHHHTS-------

Foldseek 3Di:
DLDFQLLLQQPQLVVLVPDDCVPSAQFQEKEKEWEADLPPIVLSRLSNVCSRQPDAWWKKWWPDWDDDDPKIKTKMKIAGPVNHIYIYIYIHPDGDFIWMWTDHPPGIDIDGGDPPCSVVSSVVVVVCCVPPVPDGDDPCRRCRSVLNSLRHVVNVVVPTDMGTSVPDDPPRDHDDPVVVVVVCVVPDDPVVPDDPPPPDDDDPPPVCVVVVVVVPPDDDPDD

Radius of gyration: 20.31 Å; chains: 1; bounding box: 53×44×72 Å

pLDDT: mean 84.78, std 19.69, range [33.94, 98.75]

Sequence (223 aa):
ILGSSSLRYAREIAELMAQPEEERGRVVSATGFIGVDEFNYGCHAVEGLASLTGTGAVSCRFVGRAQAEKVRCETFFVRFESGVSAVYHSFLGVWQPFNFVAMTTKTTHVVQVAGGGLYAGMLDRICDFMETGAPMPSLPELTEAVKIMLAGRLSRERGGVEVALADLSEDDPGFDGAAFAEGYAAAASPSLYLEGDYSDAGVEGQTASVLARLSRQSPRRGR